Protein AF-A0A453K7N6-F1 (afdb_monomer)

Foldseek 3Di:
DVVVVVLVVLVVLLVVLVVVLVCVVCVVVVVVVVVVVVVVVCVVDDDDDPPDPAFLVVCLQVLLAQADPLLQLLLLLLLLQLLLVLLLVLLVCVVPVVLVPDDCSSVVSSLVSSLVSLLSSLQSSLLSCLQNPHDCLVSSLCCNLCVLVVLLVVLLVVLLVVCVVVVHPPRDDPVVVVVSVCSSVPGNSVSSVNSNVNNNVPSDYNPRPDHRDPDDDDQDDDDPCLDLVNLLQVLLPSLLVSCVVVLVVVCCCVAVVPPPSCSVSVVVNSVSSQVSLLSSLLVSLSSNRRSVDSNSLVSSLSSQLSNLVVSLVVLVVCCVPPDPDDDPSRVSVSSSVSVSVSSSRSSNSSSSSVVVVVVSVVPD

Mean predicted aligned error: 8.86 Å

Radius of gyration: 23.02 Å; Cα contacts (8 Å, |Δi|>4): 430; chains: 1; bounding box: 66×49×65 Å

Solvent-accessible surface area (backbone atoms only — not comparable to full-atom values): 19108 Å² total; per-residue (Å²): 116,70,64,63,54,50,51,51,51,48,54,52,51,46,56,50,51,53,49,50,51,50,48,50,52,50,52,51,50,50,52,51,52,56,50,51,54,50,58,57,64,54,66,78,61,76,84,86,71,91,72,71,76,68,29,43,74,66,33,59,33,49,51,76,54,65,57,85,64,46,51,58,53,21,16,43,34,7,42,8,50,22,49,49,52,35,52,52,49,51,39,51,44,46,64,72,61,61,43,83,77,46,94,63,43,58,60,55,50,49,55,54,43,48,35,66,36,24,25,50,16,16,21,49,14,29,20,53,29,40,37,55,70,53,81,64,57,66,62,30,49,52,46,41,61,39,52,64,59,50,55,48,47,54,54,49,50,55,52,32,53,54,21,54,76,69,71,40,89,81,32,72,54,69,67,58,56,52,51,54,48,49,47,40,64,69,43,19,39,52,31,17,50,51,17,24,57,52,16,46,70,69,48,56,74,66,83,65,95,54,74,63,60,89,72,79,77,84,68,74,92,70,62,79,75,71,34,59,67,48,40,11,54,60,33,9,51,59,44,35,61,72,42,46,74,56,47,54,55,49,53,44,25,75,73,66,72,47,76,75,85,48,46,69,58,53,48,52,54,51,53,48,48,53,53,44,27,42,54,39,26,50,53,49,32,48,58,33,25,50,64,46,39,49,76,37,65,62,33,17,20,38,12,21,18,31,20,22,54,54,52,51,55,49,48,55,54,43,47,74,76,71,45,88,79,68,59,71,68,52,52,49,52,53,53,48,53,49,47,51,50,28,54,53,48,16,35,35,38,18,27,46,41,57,60,46,59,56,54,56,66,75,76,111

Structure (mmCIF, N/CA/C/O backbone):
data_AF-A0A453K7N6-F1
#
_entry.id   AF-A0A453K7N6-F1
#
loop_
_atom_site.group_PDB
_atom_site.id
_atom_site.type_symbol
_atom_site.label_atom_id
_atom_site.label_alt_id
_atom_site.label_comp_id
_atom_site.label_asym_id
_atom_site.label_entity_id
_atom_site.label_seq_id
_atom_site.pdbx_PDB_ins_code
_atom_site.Cartn_x
_atom_site.Cartn_y
_atom_site.Cartn_z
_atom_site.occupancy
_atom_site.B_iso_or_equiv
_atom_site.auth_seq_id
_atom_site.auth_comp_id
_atom_site.auth_asym_id
_atom_site.auth_atom_id
_atom_site.pdbx_PDB_model_num
ATOM 1 N N . GLN A 1 1 ? -16.921 27.573 10.611 1.00 44.28 1 GLN A N 1
ATOM 2 C CA . GLN A 1 1 ? -15.982 28.443 9.863 1.00 44.28 1 GLN A CA 1
ATOM 3 C C . GLN A 1 1 ? -14.591 27.826 9.668 1.00 44.28 1 GLN A C 1
ATOM 5 O O . GLN A 1 1 ? -14.101 27.884 8.552 1.00 44.28 1 GLN A O 1
ATOM 10 N N . ILE A 1 2 ? -13.992 27.160 10.669 1.00 54.78 2 ILE A N 1
ATOM 11 C CA . ILE A 1 2 ? -12.648 26.529 10.573 1.00 54.78 2 ILE A CA 1
ATOM 12 C C . ILE A 1 2 ? -12.529 25.498 9.427 1.00 54.78 2 ILE A C 1
ATOM 14 O O . ILE A 1 2 ? -11.471 25.344 8.829 1.00 54.78 2 ILE A O 1
ATOM 18 N N . HIS A 1 3 ? -13.624 24.820 9.078 1.00 60.16 3 HIS A N 1
ATOM 19 C CA . HIS A 1 3 ? -13.614 23.747 8.084 1.00 60.16 3 HIS A CA 1
ATOM 20 C C . HIS A 1 3 ? -13.343 24.224 6.642 1.00 60.16 3 HIS A C 1
ATOM 22 O O . HIS A 1 3 ? -12.498 23.653 5.964 1.00 60.16 3 HIS A O 1
ATOM 28 N N . TRP A 1 4 ? -13.978 25.313 6.192 1.00 67.19 4 TRP A N 1
ATOM 29 C CA . TRP A 1 4 ? -13.707 25.900 4.869 1.00 67.19 4 TRP A CA 1
ATOM 30 C C . TRP A 1 4 ? -12.293 26.477 4.768 1.00 67.19 4 TRP A C 1
ATOM 32 O O . TRP A 1 4 ? -11.650 26.343 3.732 1.00 67.19 4 TRP A O 1
ATOM 42 N N . PHE A 1 5 ? -11.783 27.047 5.863 1.00 66.81 5 PHE A N 1
ATOM 43 C CA . PHE A 1 5 ? -10.394 27.494 5.946 1.00 66.81 5 PHE A CA 1
ATOM 44 C C . PHE A 1 5 ? -9.415 26.315 5.835 1.00 66.81 5 PHE A C 1
ATOM 46 O O . PHE A 1 5 ? -8.438 26.401 5.101 1.00 66.81 5 PHE A O 1
ATOM 53 N N . SER A 1 6 ? -9.709 25.181 6.483 1.00 64.81 6 SER A N 1
ATOM 54 C CA . SER A 1 6 ? -8.909 23.958 6.347 1.00 64.81 6 SER A CA 1
ATOM 55 C C . SER A 1 6 ? -8.960 23.372 4.935 1.00 64.81 6 SER A C 1
ATOM 57 O O . SER A 1 6 ? -7.930 22.922 4.443 1.00 64.81 6 SER A O 1
ATOM 59 N N . ILE A 1 7 ? -10.126 23.388 4.277 1.00 67.56 7 ILE A N 1
ATOM 60 C CA . ILE A 1 7 ? -10.267 22.947 2.879 1.00 67.56 7 ILE A CA 1
ATOM 61 C C . ILE A 1 7 ? -9.431 23.836 1.958 1.00 67.56 7 ILE A C 1
ATOM 63 O O . ILE A 1 7 ? -8.672 23.327 1.139 1.00 67.56 7 ILE A O 1
ATOM 67 N N . PHE A 1 8 ? -9.543 25.157 2.105 1.00 72.25 8 PHE A N 1
ATOM 68 C CA . PHE A 1 8 ? -8.784 26.103 1.295 1.00 72.25 8 PHE A CA 1
ATOM 69 C C . PHE A 1 8 ? -7.276 25.956 1.522 1.00 72.25 8 PHE A C 1
ATOM 71 O O . PHE A 1 8 ? -6.515 25.908 0.563 1.00 72.25 8 PHE A O 1
ATOM 78 N N . ASN A 1 9 ? -6.848 25.810 2.777 1.00 67.38 9 ASN A N 1
ATOM 79 C CA . ASN A 1 9 ? -5.442 25.623 3.123 1.00 67.38 9 ASN A CA 1
ATOM 80 C C . ASN A 1 9 ? -4.872 24.310 2.557 1.00 67.38 9 ASN A C 1
ATOM 82 O O . ASN A 1 9 ? -3.784 24.311 1.989 1.00 67.38 9 ASN A O 1
ATOM 86 N N . SER A 1 10 ? -5.635 23.215 2.644 1.00 65.62 10 SER A N 1
ATOM 87 C CA . SER A 1 10 ? -5.298 21.932 2.015 1.00 65.62 10 SER A CA 1
ATOM 88 C C . SER A 1 10 ? -5.159 22.081 0.498 1.00 65.62 10 SER A C 1
ATOM 90 O O . SER A 1 10 ? -4.127 21.751 -0.079 1.00 65.62 10 SER A O 1
ATOM 92 N N . PHE A 1 11 ? -6.145 22.696 -0.158 1.00 69.81 11 PHE A N 1
ATOM 93 C CA . PHE A 1 11 ? -6.127 22.914 -1.603 1.00 69.81 11 PHE A CA 1
ATOM 94 C C . PHE A 1 11 ? -4.955 23.802 -2.066 1.00 69.81 11 PHE A C 1
ATOM 96 O O . PHE A 1 11 ? -4.300 23.495 -3.064 1.00 69.81 11 PHE A O 1
ATOM 103 N N . MET A 1 12 ? -4.630 24.866 -1.325 1.00 72.12 12 MET A N 1
ATOM 104 C CA . MET A 1 12 ? -3.457 25.709 -1.597 1.00 72.12 12 MET A CA 1
ATOM 105 C C . MET A 1 12 ? -2.145 24.934 -1.433 1.00 72.12 12 MET A C 1
ATOM 107 O O . MET A 1 12 ? -1.254 25.052 -2.278 1.00 72.12 12 MET A O 1
ATOM 111 N N . MET A 1 13 ? -2.034 24.099 -0.395 1.00 70.31 13 MET A N 1
ATOM 112 C CA . MET A 1 13 ? -0.866 23.244 -0.176 1.00 70.31 13 MET A CA 1
ATOM 113 C C . MET A 1 13 ? -0.652 22.269 -1.337 1.00 70.31 13 MET A C 1
ATOM 115 O O . MET A 1 13 ? 0.485 22.033 -1.732 1.00 70.31 13 MET A O 1
ATOM 119 N N . VAL A 1 14 ? -1.729 21.757 -1.933 1.00 66.25 14 VAL A N 1
ATOM 120 C CA . VAL A 1 14 ? -1.681 20.844 -3.085 1.00 66.25 14 VAL A CA 1
ATOM 121 C C . VAL A 1 14 ? -1.164 21.531 -4.329 1.00 66.25 14 VAL A C 1
ATOM 123 O O . VAL A 1 14 ? -0.284 20.986 -4.994 1.00 66.25 14 VAL A O 1
ATOM 126 N N . ILE A 1 15 ? -1.691 22.713 -4.652 1.00 72.06 15 ILE A N 1
ATOM 127 C CA . ILE A 1 15 ? -1.216 23.497 -5.797 1.00 72.06 15 ILE A CA 1
ATOM 128 C C . ILE A 1 15 ? 0.264 23.818 -5.607 1.00 72.06 15 ILE A C 1
ATOM 130 O O . ILE A 1 15 ? 1.055 23.637 -6.532 1.00 72.06 15 ILE A O 1
ATOM 134 N N . PHE A 1 16 ? 0.652 24.218 -4.396 1.00 73.50 16 PHE A N 1
ATOM 135 C CA . PHE A 1 16 ? 2.040 24.507 -4.071 1.00 73.50 16 PHE A CA 1
ATOM 136 C C . PHE A 1 16 ? 2.942 23.272 -4.214 1.00 73.50 16 PHE A C 1
ATOM 138 O O . PHE A 1 16 ? 3.961 23.349 -4.896 1.00 73.50 16 PHE A O 1
ATOM 145 N N . LEU A 1 17 ? 2.567 22.121 -3.641 1.00 67.19 17 LEU A N 1
ATOM 146 C CA . LEU A 1 17 ? 3.367 20.895 -3.730 1.00 67.19 17 LEU A CA 1
ATOM 147 C C . LEU A 1 17 ? 3.450 20.372 -5.166 1.00 67.19 17 LEU A C 1
ATOM 149 O O . LEU A 1 17 ? 4.523 19.983 -5.618 1.00 67.19 17 LEU A O 1
ATOM 153 N N . THR A 1 18 ? 2.331 20.382 -5.891 1.00 66.31 18 THR A N 1
ATOM 154 C CA . THR A 1 18 ? 2.278 19.943 -7.291 1.00 66.31 18 THR A CA 1
ATOM 155 C C . THR A 1 18 ? 3.120 20.869 -8.168 1.00 66.31 18 THR A C 1
ATOM 157 O O . THR A 1 18 ? 3.877 20.392 -9.011 1.00 66.31 18 THR A O 1
ATOM 160 N N . GLY A 1 19 ? 3.061 22.183 -7.926 1.00 72.69 19 GLY A N 1
ATOM 161 C CA . GLY A 1 19 ? 3.897 23.180 -8.593 1.00 72.69 19 GLY A CA 1
ATOM 162 C C . GLY A 1 19 ? 5.383 23.000 -8.287 1.00 72.69 19 GLY A C 1
ATOM 163 O O . GLY A 1 19 ? 6.197 22.996 -9.206 1.00 72.69 19 GLY A O 1
ATOM 164 N N . LEU A 1 20 ? 5.741 22.769 -7.022 1.00 72.44 20 LEU A N 1
ATOM 165 C CA . LEU A 1 20 ? 7.115 22.509 -6.595 1.00 72.44 20 LEU A CA 1
ATOM 166 C C . LEU A 1 20 ? 7.657 21.233 -7.247 1.00 72.44 20 LEU A C 1
ATOM 168 O O . LEU A 1 20 ? 8.749 21.255 -7.811 1.00 72.44 20 LEU A O 1
ATOM 172 N N . VAL A 1 21 ? 6.898 20.135 -7.226 1.00 65.62 21 VAL A N 1
ATOM 173 C CA . VAL A 1 21 ? 7.330 18.874 -7.845 1.00 65.62 21 VAL A CA 1
ATOM 174 C C . VAL A 1 21 ? 7.432 19.006 -9.364 1.00 65.62 21 VAL A C 1
ATOM 176 O O . VAL A 1 21 ? 8.422 18.558 -9.937 1.00 65.62 21 VAL A O 1
ATOM 179 N N . SER A 1 22 ? 6.472 19.669 -10.015 1.00 67.50 22 SER A N 1
ATOM 180 C CA . SER A 1 22 ? 6.537 19.964 -11.451 1.00 67.50 22 SER A CA 1
ATOM 181 C C . SER A 1 22 ? 7.759 20.820 -11.793 1.00 67.50 22 SER A C 1
ATOM 183 O O . SER A 1 22 ? 8.478 20.519 -12.740 1.00 67.50 22 SER A O 1
ATOM 185 N N . MET A 1 23 ? 8.078 21.827 -10.973 1.00 71.56 23 MET A N 1
ATOM 186 C CA . MET A 1 23 ? 9.274 22.654 -11.139 1.00 71.56 23 MET A CA 1
ATOM 187 C C . MET A 1 23 ? 10.562 21.845 -10.960 1.00 71.56 23 MET A C 1
ATOM 189 O O . MET A 1 23 ? 11.487 22.023 -11.749 1.00 71.56 23 MET A O 1
ATOM 193 N N . ILE A 1 24 ? 10.638 20.955 -9.962 1.00 71.56 24 ILE A N 1
ATOM 194 C CA . ILE A 1 24 ? 11.787 20.056 -9.777 1.00 71.56 24 ILE A CA 1
ATOM 195 C C . ILE A 1 24 ? 11.934 19.153 -10.999 1.00 71.56 24 ILE A C 1
ATOM 197 O O . ILE A 1 24 ? 13.017 19.101 -11.571 1.00 71.56 24 ILE A O 1
ATOM 201 N N . LEU A 1 25 ? 10.856 18.500 -11.437 1.00 66.06 25 LEU A N 1
ATOM 202 C CA . LEU A 1 25 ? 10.882 17.618 -12.599 1.00 66.06 25 LEU A CA 1
ATOM 203 C C . LEU A 1 25 ? 11.311 18.381 -13.859 1.00 66.06 25 LEU A C 1
ATOM 205 O O . LEU A 1 25 ? 12.229 17.945 -14.541 1.00 66.06 25 LEU A O 1
ATOM 209 N N . MET A 1 26 ? 10.721 19.548 -14.130 1.00 67.31 26 MET A N 1
ATOM 210 C CA . MET A 1 26 ? 11.061 20.383 -15.286 1.00 67.31 26 MET A CA 1
ATOM 211 C C . MET A 1 26 ? 12.490 20.919 -15.219 1.00 67.31 26 MET A C 1
ATOM 213 O O . MET A 1 26 ? 13.174 20.952 -16.237 1.00 67.31 26 MET A O 1
ATOM 217 N N . ARG A 1 27 ? 12.974 21.324 -14.040 1.00 73.75 27 ARG A N 1
ATOM 218 C CA . ARG A 1 27 ? 14.354 21.796 -13.863 1.00 73.75 27 ARG A CA 1
ATOM 219 C C . ARG A 1 27 ? 15.350 20.660 -14.059 1.00 73.75 27 ARG A C 1
ATOM 221 O O . ARG A 1 27 ? 16.360 20.867 -14.721 1.00 73.75 27 ARG A O 1
ATOM 228 N N . THR A 1 28 ? 15.069 19.479 -13.518 1.00 64.31 28 THR A N 1
ATOM 229 C CA . THR A 1 28 ? 15.927 18.305 -13.680 1.00 64.31 28 THR A CA 1
ATOM 230 C C . THR A 1 28 ? 15.916 17.808 -15.123 1.00 64.31 28 THR A C 1
ATOM 232 O O . THR A 1 28 ? 16.987 17.610 -15.680 1.00 64.31 28 THR A O 1
ATOM 235 N N . LEU A 1 29 ? 14.745 17.709 -15.761 1.00 66.12 29 LEU A N 1
ATOM 236 C CA . LEU A 1 29 ? 14.631 17.342 -17.174 1.00 66.12 29 LEU A CA 1
ATOM 237 C C . LEU A 1 29 ? 15.315 18.364 -18.081 1.00 66.12 29 LEU A C 1
ATOM 239 O O . LEU A 1 29 ? 16.046 17.967 -18.976 1.00 66.12 29 LEU A O 1
ATOM 243 N N . ARG A 1 30 ? 15.134 19.672 -17.847 1.00 70.56 30 ARG A N 1
ATOM 244 C CA . ARG A 1 30 ? 15.793 20.722 -18.642 1.00 70.56 30 ARG A CA 1
ATOM 245 C C . ARG A 1 30 ? 17.308 20.698 -18.465 1.00 70.56 30 ARG A C 1
ATOM 247 O O . ARG A 1 30 ? 18.017 20.874 -19.447 1.00 70.56 30 ARG A O 1
ATOM 254 N N . ASN A 1 31 ? 17.796 20.497 -17.242 1.00 68.06 31 ASN A N 1
ATOM 255 C CA . ASN A 1 31 ? 19.229 20.389 -16.975 1.00 68.06 31 ASN A CA 1
ATOM 256 C C . ASN A 1 31 ? 19.831 19.136 -17.621 1.00 68.06 31 ASN A C 1
ATOM 258 O O . ASN A 1 31 ? 20.906 19.232 -18.202 1.00 68.06 31 ASN A O 1
ATOM 262 N N . ASP A 1 32 ? 19.135 17.999 -17.564 1.00 66.69 32 ASP A N 1
ATOM 263 C CA . ASP A 1 32 ? 19.576 16.773 -18.230 1.00 66.69 32 ASP A CA 1
ATOM 264 C C . ASP A 1 32 ? 19.532 16.943 -19.755 1.00 66.69 32 ASP A C 1
ATOM 266 O O . ASP A 1 32 ? 20.526 16.676 -20.416 1.00 66.69 32 ASP A O 1
ATOM 270 N N . TYR A 1 33 ? 18.450 17.485 -20.325 1.00 65.88 33 TYR A N 1
ATOM 271 C CA . TYR A 1 33 ? 18.343 17.738 -21.769 1.00 65.88 33 TYR A CA 1
ATOM 272 C C . TYR A 1 33 ? 19.413 18.719 -22.265 1.00 65.88 33 TYR A C 1
ATOM 274 O O . TYR A 1 33 ? 19.999 18.502 -23.317 1.00 65.88 33 TYR A O 1
ATOM 282 N N . ALA A 1 34 ? 19.710 19.776 -21.500 1.00 69.00 34 ALA A N 1
ATOM 283 C CA . ALA A 1 34 ? 20.761 20.737 -21.836 1.00 69.00 34 ALA A CA 1
ATOM 284 C C . ALA A 1 34 ? 22.173 20.148 -21.709 1.00 69.00 34 ALA A C 1
ATOM 286 O O . ALA A 1 34 ? 23.061 20.559 -22.449 1.00 69.00 34 ALA A O 1
ATOM 287 N N . LYS A 1 35 ? 22.388 19.202 -20.785 1.00 68.94 35 LYS A N 1
ATOM 288 C CA . LYS A 1 35 ? 23.637 18.440 -20.706 1.00 68.94 35 LYS A CA 1
ATOM 289 C C . LYS A 1 35 ? 23.793 17.550 -21.945 1.00 68.94 35 LYS A C 1
ATOM 291 O O . LYS A 1 35 ? 24.811 17.636 -22.610 1.00 68.94 35 LYS A O 1
ATOM 296 N N . TYR A 1 36 ? 22.752 16.798 -22.306 1.00 62.06 36 TYR A N 1
ATOM 297 C CA . TYR A 1 36 ? 22.791 15.911 -23.473 1.00 62.06 36 TYR A CA 1
ATOM 298 C C . TYR A 1 36 ? 22.876 16.653 -24.812 1.00 62.06 36 TYR A C 1
ATOM 300 O O . TYR A 1 36 ? 23.545 16.168 -25.709 1.00 62.06 36 TYR A O 1
ATOM 308 N N . ALA A 1 37 ? 22.231 17.815 -24.957 1.00 65.38 37 ALA A N 1
ATOM 309 C CA . ALA A 1 37 ? 22.335 18.617 -26.178 1.00 65.38 37 ALA A CA 1
ATOM 310 C C . ALA A 1 37 ? 23.762 19.144 -26.404 1.00 65.38 37 ALA A C 1
ATOM 312 O O . ALA A 1 37 ? 24.205 19.227 -27.539 1.00 65.38 37 ALA A O 1
ATOM 313 N N . ARG A 1 38 ? 24.491 19.460 -25.324 1.00 62.19 38 ARG A N 1
ATOM 314 C CA . ARG A 1 38 ? 25.911 19.831 -25.410 1.00 62.19 38 ARG A CA 1
ATOM 315 C C . ARG A 1 38 ? 26.791 18.638 -25.773 1.00 62.19 38 ARG A C 1
ATOM 317 O O . ARG A 1 38 ? 27.663 18.784 -26.614 1.00 62.19 38 ARG A O 1
ATOM 324 N N . ASP A 1 39 ? 26.510 17.471 -25.192 1.00 58.91 39 ASP A N 1
ATOM 325 C CA . ASP A 1 39 ? 27.243 16.239 -25.505 1.00 58.91 39 ASP A CA 1
ATOM 326 C C . ASP A 1 39 ? 27.035 15.782 -26.974 1.00 58.91 39 ASP A C 1
ATOM 328 O O . ASP A 1 39 ? 27.941 15.178 -27.542 1.00 58.91 39 ASP A O 1
ATOM 332 N N . ASP A 1 40 ? 25.878 16.071 -27.599 1.00 57.00 40 ASP A N 1
ATOM 333 C CA . ASP A 1 40 ? 25.611 15.809 -29.032 1.00 57.00 40 ASP A CA 1
ATOM 334 C C . ASP A 1 40 ? 26.326 16.817 -29.959 1.00 57.00 40 ASP A C 1
ATOM 336 O O . ASP A 1 40 ? 26.883 16.410 -30.977 1.00 57.00 40 ASP A O 1
ATOM 340 N N . ASP A 1 41 ? 26.354 18.112 -29.609 1.00 57.50 41 ASP A N 1
ATOM 341 C CA . ASP A 1 41 ? 27.057 19.149 -30.391 1.00 57.50 41 ASP A CA 1
ATOM 342 C C . ASP A 1 41 ? 28.594 18.963 -30.346 1.00 57.50 41 ASP A C 1
ATOM 344 O O . ASP A 1 41 ? 29.283 19.187 -31.342 1.00 57.50 41 ASP A O 1
ATOM 348 N N . ASP A 1 42 ? 29.147 18.498 -29.217 1.00 53.88 42 ASP A N 1
ATOM 349 C CA . ASP A 1 42 ? 30.584 18.215 -29.065 1.00 53.88 42 ASP A CA 1
ATOM 350 C C . ASP A 1 42 ? 31.021 16.936 -29.827 1.00 53.88 42 ASP A C 1
ATOM 352 O O . ASP A 1 42 ? 32.198 16.784 -30.175 1.00 53.88 42 ASP A O 1
ATOM 356 N N . LEU A 1 43 ? 30.078 16.040 -30.163 1.00 50.16 43 LEU A N 1
ATOM 357 C CA . LEU A 1 43 ? 30.309 14.792 -30.908 1.00 50.16 43 LEU A CA 1
ATOM 358 C C . LEU A 1 43 ? 30.668 15.026 -32.391 1.00 50.16 43 LEU A C 1
ATOM 360 O O . LEU A 1 43 ? 31.296 14.165 -33.012 1.00 50.16 43 LEU A O 1
ATOM 364 N N . GLU A 1 44 ? 30.330 16.190 -32.959 1.00 54.69 44 GLU A N 1
ATOM 365 C CA . GLU A 1 44 ? 30.766 16.591 -34.308 1.00 54.69 44 GLU A CA 1
ATOM 366 C C . GLU A 1 44 ? 32.251 17.014 -34.361 1.00 54.69 44 GLU A C 1
ATOM 368 O O . GLU A 1 44 ? 32.822 17.134 -35.449 1.00 54.69 44 GLU A O 1
ATOM 373 N N . SER A 1 45 ? 32.925 17.165 -33.212 1.00 49.62 45 SER A N 1
ATOM 374 C CA . SER A 1 45 ? 34.337 17.557 -33.129 1.00 49.62 45 SER A CA 1
ATOM 375 C C . SER A 1 45 ? 35.268 16.408 -32.693 1.00 49.62 45 SER A C 1
ATOM 377 O O . SER A 1 45 ? 35.597 16.252 -31.529 1.00 49.62 45 SER A O 1
ATOM 379 N N . LEU A 1 46 ? 35.737 15.631 -33.680 1.00 45.34 46 LEU A N 1
ATOM 380 C CA . LEU A 1 46 ? 36.953 14.788 -33.674 1.00 45.34 46 LEU A CA 1
ATOM 381 C C . LEU A 1 46 ? 37.165 13.759 -32.529 1.00 45.34 46 LEU A C 1
ATOM 383 O O . LEU A 1 46 ? 37.654 14.064 -31.453 1.00 45.34 46 LEU A O 1
ATOM 387 N N . GLU A 1 47 ? 36.956 12.49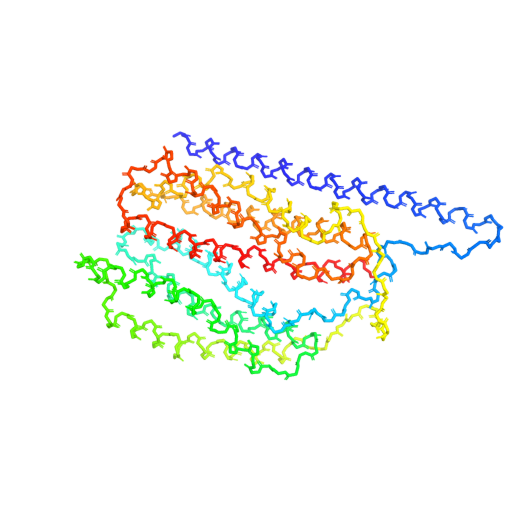1 -32.904 1.00 50.28 47 GLU A N 1
ATOM 388 C CA . GLU A 1 47 ? 37.651 11.256 -32.486 1.00 50.28 47 GLU A CA 1
ATOM 389 C C . GLU A 1 47 ? 37.943 10.955 -30.996 1.00 50.28 47 GLU A C 1
ATOM 391 O O . GLU A 1 47 ? 38.858 11.485 -30.378 1.00 50.28 47 GLU A O 1
ATOM 396 N N . ARG A 1 48 ? 37.319 9.847 -30.559 1.00 46.19 48 ARG A N 1
ATOM 397 C CA . ARG A 1 48 ? 37.794 8.863 -29.567 1.00 46.19 48 ARG A CA 1
ATOM 398 C C . ARG A 1 48 ? 38.035 9.380 -28.146 1.00 46.19 48 ARG A C 1
ATOM 400 O O . ARG A 1 48 ? 39.164 9.534 -27.704 1.00 46.19 48 ARG A O 1
ATOM 407 N N . ASP A 1 49 ? 36.965 9.287 -27.368 1.00 38.75 49 ASP A N 1
ATOM 408 C CA . ASP A 1 49 ? 36.966 8.297 -26.297 1.00 38.75 49 ASP A CA 1
ATOM 409 C C . ASP A 1 49 ? 35.633 7.553 -26.285 1.00 38.75 49 ASP A C 1
ATOM 411 O O . ASP A 1 49 ? 34.635 8.008 -26.845 1.00 38.75 49 ASP A O 1
ATOM 415 N N . VAL A 1 50 ? 35.637 6.360 -25.697 1.00 46.44 50 VAL A N 1
ATOM 416 C CA . VAL A 1 50 ? 34.449 5.591 -25.313 1.00 46.44 50 VAL A CA 1
ATOM 417 C C . VAL A 1 50 ? 33.697 6.432 -24.279 1.00 46.44 50 VAL A C 1
ATOM 419 O O . VAL A 1 50 ? 33.786 6.168 -23.086 1.00 46.44 50 VAL A O 1
ATOM 422 N N . ASN A 1 51 ? 33.058 7.519 -24.716 1.00 43.31 51 ASN A N 1
ATOM 423 C CA . ASN A 1 5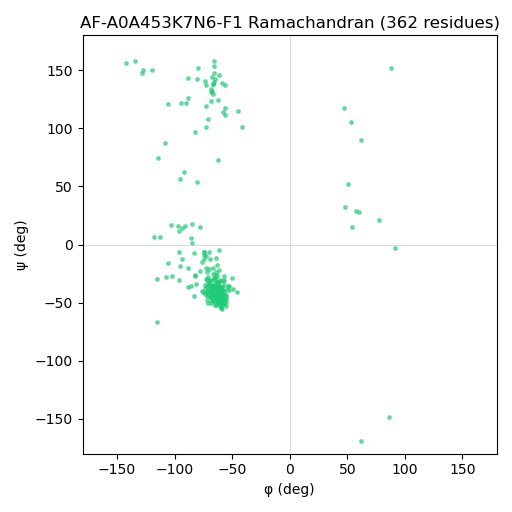1 ? 32.419 8.444 -23.804 1.00 43.31 51 ASN A CA 1
ATOM 424 C C . ASN A 1 51 ? 31.191 7.725 -23.264 1.00 43.31 51 ASN A C 1
ATOM 426 O O . ASN A 1 51 ? 30.252 7.397 -23.993 1.00 43.31 51 ASN A O 1
ATOM 430 N N . GLU A 1 52 ? 31.321 7.360 -22.000 1.00 49.84 52 GLU A N 1
ATOM 431 C CA . GLU A 1 52 ? 30.378 6.652 -21.166 1.00 49.84 52 GLU A CA 1
ATOM 432 C C . GLU A 1 52 ? 28.968 7.193 -21.427 1.00 49.84 52 GLU A C 1
ATOM 434 O O . GLU A 1 52 ? 28.586 8.237 -20.898 1.00 49.84 52 GLU A O 1
ATOM 439 N N . GLU A 1 53 ? 28.151 6.478 -22.220 1.00 53.53 53 GLU A N 1
ATOM 440 C CA . GLU A 1 53 ? 26.702 6.556 -22.034 1.00 53.53 53 GLU A CA 1
ATOM 441 C C . GLU A 1 53 ? 26.521 6.451 -20.512 1.00 53.53 53 GLU A C 1
ATOM 443 O O . GLU A 1 53 ? 26.944 5.458 -19.943 1.00 53.53 53 GLU A O 1
ATOM 448 N N . SER A 1 54 ? 26.033 7.479 -19.823 1.00 60.66 54 SER A N 1
ATOM 449 C CA . SER A 1 54 ? 25.891 7.475 -18.361 1.00 60.66 54 SER A CA 1
ATOM 450 C C . SER A 1 54 ? 24.461 7.849 -17.997 1.00 60.66 54 SER A C 1
ATOM 452 O O . SER A 1 54 ? 23.767 8.555 -18.734 1.00 60.66 54 SER A O 1
ATOM 454 N N . GLY A 1 55 ? 23.982 7.329 -16.870 1.00 70.94 55 GLY A N 1
ATOM 455 C CA . GLY A 1 55 ? 22.639 7.591 -16.365 1.00 70.94 55 GLY A CA 1
ATOM 456 C C . GLY A 1 55 ? 21.567 6.657 -16.932 1.00 70.94 55 GLY A C 1
ATOM 457 O O . GLY A 1 55 ? 21.798 5.476 -17.197 1.00 70.94 55 GLY A O 1
ATOM 458 N N . TRP A 1 56 ? 20.339 7.166 -17.079 1.00 69.12 56 TRP A N 1
ATOM 459 C CA . TRP A 1 56 ? 19.163 6.322 -17.326 1.00 69.12 56 TRP A CA 1
ATOM 460 C C . TRP A 1 56 ? 19.192 5.595 -18.683 1.00 69.12 56 TRP A C 1
ATOM 462 O O . TRP A 1 56 ? 18.659 4.484 -18.790 1.00 69.12 56 TRP A O 1
ATOM 472 N N . LYS A 1 57 ? 19.860 6.167 -19.699 1.00 69.25 57 LYS A N 1
ATOM 473 C CA . LYS A 1 57 ? 19.992 5.567 -21.039 1.00 69.25 57 LYS A CA 1
ATOM 474 C C . LYS A 1 57 ? 20.763 4.248 -21.012 1.00 69.25 57 LYS A C 1
ATOM 476 O O . LYS A 1 57 ? 20.374 3.318 -21.710 1.00 69.25 57 LYS A O 1
ATOM 481 N N . LEU A 1 58 ? 21.773 4.082 -20.155 1.00 73.25 58 LEU A N 1
ATOM 482 C CA . LEU A 1 58 ? 22.481 2.799 -20.025 1.00 73.25 58 LEU A CA 1
ATOM 483 C C . LEU A 1 58 ? 21.577 1.655 -19.578 1.00 73.25 58 LEU A C 1
ATOM 485 O O . LEU A 1 58 ? 21.798 0.488 -19.934 1.00 73.25 58 LEU A O 1
ATOM 489 N N . VAL A 1 59 ? 20.592 2.006 -18.759 1.00 76.00 59 VAL A N 1
ATOM 490 C CA . VAL A 1 59 ? 19.781 1.074 -17.987 1.00 76.00 59 VAL A CA 1
ATOM 491 C C . VAL A 1 59 ? 18.465 0.756 -18.697 1.00 76.00 59 VAL A C 1
ATOM 493 O O . VAL A 1 59 ? 17.784 -0.177 -18.286 1.00 76.00 59 VAL A O 1
ATOM 496 N N . HIS A 1 60 ? 18.136 1.424 -19.811 1.00 74.81 60 HIS A N 1
ATOM 497 C CA . HIS A 1 60 ? 16.876 1.239 -20.548 1.00 74.81 60 HIS A CA 1
ATOM 498 C C . HIS A 1 60 ? 16.538 -0.242 -20.830 1.00 74.81 60 HIS A C 1
ATOM 500 O O . HIS A 1 60 ? 15.390 -0.655 -20.691 1.00 74.81 60 HIS A O 1
ATOM 506 N N . GLY A 1 61 ? 17.542 -1.069 -21.152 1.00 71.75 61 GLY A N 1
ATOM 507 C CA . GLY A 1 61 ? 17.369 -2.508 -21.387 1.00 71.75 61 GLY A CA 1
ATOM 508 C C . GLY A 1 61 ? 17.234 -3.356 -20.113 1.00 71.75 61 GLY A C 1
ATOM 509 O O . GLY A 1 61 ? 16.670 -4.446 -20.160 1.00 71.75 61 GLY A O 1
ATOM 510 N N . ASP A 1 62 ? 17.718 -2.877 -18.968 1.00 79.94 62 ASP A N 1
ATOM 511 C CA . ASP A 1 62 ? 17.664 -3.583 -17.679 1.00 79.94 62 ASP A CA 1
ATOM 512 C C . ASP A 1 62 ? 16.451 -3.171 -16.820 1.00 79.94 62 ASP A C 1
ATOM 514 O O . ASP A 1 62 ? 16.032 -3.932 -15.945 1.00 79.94 62 ASP A O 1
ATOM 518 N N . VAL A 1 63 ? 15.824 -2.020 -17.104 1.00 80.12 63 VAL A N 1
ATOM 519 C CA . VAL A 1 63 ? 14.617 -1.502 -16.418 1.00 80.12 63 VAL A CA 1
ATOM 520 C C . VAL A 1 63 ? 13.436 -2.475 -16.476 1.00 80.12 63 VAL A C 1
ATOM 522 O O . VAL A 1 63 ? 12.670 -2.565 -15.514 1.00 80.12 63 VAL A O 1
ATOM 525 N N . PHE A 1 64 ? 13.294 -3.221 -17.574 1.00 81.69 64 PHE A N 1
ATOM 526 C CA . PHE A 1 64 ? 12.183 -4.159 -17.787 1.00 81.69 64 PHE A CA 1
ATOM 527 C C . PHE A 1 64 ? 12.426 -5.553 -17.190 1.00 81.69 64 PHE A C 1
ATOM 529 O O . PHE A 1 64 ? 11.626 -6.471 -17.391 1.00 81.69 64 PHE A O 1
ATOM 536 N N . ARG A 1 65 ? 13.529 -5.747 -16.456 1.00 83.88 65 ARG A N 1
ATOM 537 C CA . ARG A 1 65 ? 13.806 -7.009 -15.766 1.00 83.88 65 ARG A CA 1
ATOM 538 C C . ARG A 1 65 ? 12.762 -7.239 -14.661 1.00 83.88 65 ARG A C 1
ATOM 540 O O . ARG A 1 65 ? 12.421 -6.298 -13.941 1.00 83.88 65 ARG A O 1
ATOM 547 N N . PRO A 1 66 ? 12.271 -8.481 -14.475 1.00 83.12 66 PRO A N 1
ATOM 548 C CA . PRO A 1 66 ? 11.326 -8.772 -13.410 1.00 83.12 66 PRO A CA 1
ATOM 549 C C . PRO A 1 66 ? 11.923 -8.436 -12.031 1.00 83.12 66 PRO A C 1
ATOM 551 O O . PRO A 1 66 ? 13.094 -8.735 -11.771 1.00 83.12 66 PRO A O 1
ATOM 554 N N . PRO A 1 67 ? 11.127 -7.846 -11.126 1.00 85.94 67 PRO A N 1
ATOM 555 C CA . PRO A 1 67 ? 11.576 -7.491 -9.790 1.00 85.94 67 PRO A CA 1
ATOM 556 C C . PRO A 1 67 ? 11.919 -8.728 -8.957 1.00 85.94 67 PRO A C 1
ATOM 558 O O . PRO A 1 67 ? 11.339 -9.809 -9.113 1.00 85.94 67 PRO A O 1
ATOM 561 N N . ARG A 1 68 ? 12.819 -8.541 -7.983 1.00 84.12 68 ARG A N 1
ATOM 562 C CA . ARG A 1 68 ? 13.068 -9.540 -6.932 1.00 84.12 68 ARG A CA 1
ATOM 563 C C . ARG A 1 68 ? 11.749 -9.843 -6.219 1.00 84.12 68 ARG A C 1
ATOM 565 O O . ARG A 1 68 ? 10.978 -8.927 -5.951 1.00 84.12 68 ARG A O 1
ATOM 572 N N . SER A 1 69 ? 11.460 -11.110 -5.923 1.00 89.38 69 SER A N 1
ATOM 573 C CA . SER A 1 69 ? 10.182 -11.524 -5.310 1.00 89.38 69 SER A CA 1
ATOM 574 C C . SER A 1 69 ? 8.929 -10.978 -6.026 1.00 89.38 69 SER A C 1
ATOM 576 O O . SER A 1 69 ? 8.038 -10.411 -5.394 1.00 89.38 69 SER A O 1
ATOM 578 N N . LEU A 1 70 ? 8.843 -11.180 -7.348 1.00 89.69 70 LEU A N 1
ATOM 579 C CA . LEU A 1 70 ? 7.705 -10.778 -8.191 1.00 89.69 70 LEU A CA 1
ATOM 580 C C . LEU A 1 70 ? 6.335 -11.129 -7.583 1.00 89.69 70 LEU A C 1
ATOM 582 O O . LEU A 1 70 ? 5.418 -10.314 -7.633 1.00 89.69 70 LEU A O 1
ATOM 586 N N . THR A 1 71 ? 6.207 -12.310 -6.970 1.00 93.25 71 THR A N 1
ATOM 587 C CA . THR A 1 71 ? 4.975 -12.767 -6.309 1.00 93.25 71 THR A CA 1
ATOM 588 C C . THR A 1 71 ? 4.493 -11.769 -5.252 1.00 93.25 71 THR A C 1
ATOM 590 O O . THR A 1 71 ? 3.337 -11.357 -5.287 1.00 93.25 71 THR A O 1
ATOM 593 N N . LEU A 1 72 ? 5.380 -11.324 -4.357 1.00 94.12 72 LEU A N 1
ATOM 594 C CA . LEU A 1 72 ? 5.028 -10.413 -3.266 1.00 94.12 72 LEU A CA 1
ATOM 5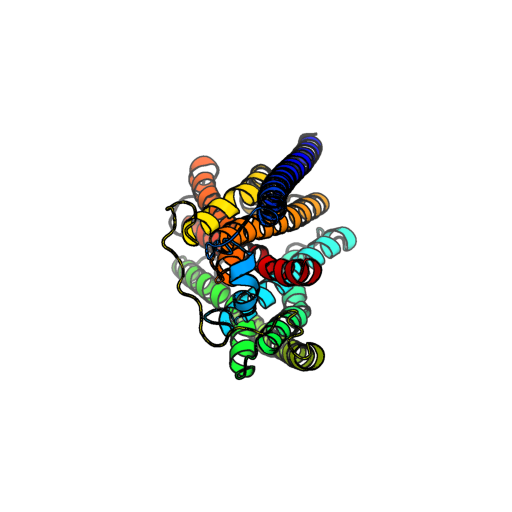95 C C . LEU A 1 72 ? 4.674 -9.023 -3.787 1.00 94.12 72 LEU A C 1
ATOM 597 O O . LEU A 1 72 ? 3.651 -8.473 -3.393 1.00 94.12 72 LEU A O 1
ATOM 601 N N . LEU A 1 73 ? 5.476 -8.480 -4.706 1.00 91.94 73 LEU A N 1
ATOM 602 C CA . LEU A 1 73 ? 5.192 -7.167 -5.282 1.00 91.94 73 LEU A CA 1
ATOM 603 C C . LEU A 1 73 ? 3.849 -7.171 -6.026 1.00 91.94 73 LEU A C 1
ATOM 605 O O . LEU A 1 73 ? 3.039 -6.270 -5.837 1.00 91.94 73 LEU A O 1
ATOM 609 N N . SER A 1 74 ? 3.582 -8.208 -6.827 1.00 92.19 74 SER A N 1
ATOM 610 C CA . SER A 1 74 ? 2.310 -8.336 -7.544 1.00 92.19 74 SER A CA 1
ATOM 611 C C . SER A 1 74 ? 1.112 -8.440 -6.601 1.00 92.19 74 SER A C 1
ATOM 613 O O . SER A 1 74 ? 0.065 -7.858 -6.881 1.00 92.19 74 SER A O 1
ATOM 615 N N . ALA A 1 75 ? 1.261 -9.134 -5.469 1.00 95.00 75 ALA A N 1
ATOM 616 C CA . ALA A 1 75 ? 0.228 -9.214 -4.445 1.00 95.00 75 ALA A CA 1
ATOM 617 C C . ALA A 1 75 ? -0.007 -7.855 -3.777 1.00 95.00 75 ALA A C 1
ATOM 619 O O . ALA A 1 75 ? -1.144 -7.396 -3.718 1.00 95.00 75 ALA A O 1
ATOM 620 N N . LEU A 1 76 ? 1.058 -7.170 -3.350 1.00 95.06 76 LEU A N 1
ATOM 621 C CA . LEU A 1 76 ? 0.972 -5.854 -2.711 1.00 95.06 76 LEU A CA 1
ATOM 622 C C . LEU A 1 76 ? 0.352 -4.796 -3.629 1.00 95.06 76 LEU A C 1
ATOM 624 O O . LEU A 1 76 ? -0.507 -4.038 -3.187 1.00 95.06 76 LEU A O 1
ATOM 628 N N . VAL A 1 77 ? 0.732 -4.764 -4.910 1.00 93.25 77 VAL A N 1
ATOM 629 C CA . VAL A 1 77 ? 0.145 -3.833 -5.886 1.00 93.25 77 VAL A CA 1
ATOM 630 C C . VAL A 1 77 ? -1.337 -4.144 -6.110 1.00 93.25 77 VAL A C 1
ATOM 632 O O . VAL A 1 77 ? -2.155 -3.226 -6.070 1.00 93.25 77 VAL A O 1
ATOM 635 N N . GLY A 1 78 ? -1.704 -5.422 -6.268 1.00 94.06 78 GLY A N 1
ATOM 636 C CA . GLY A 1 78 ? -3.105 -5.839 -6.390 1.00 94.06 78 GLY A CA 1
ATOM 637 C C . GLY A 1 78 ? -3.941 -5.433 -5.174 1.00 94.06 78 GLY A C 1
ATOM 638 O O . GLY A 1 78 ? -4.970 -4.770 -5.321 1.00 94.06 78 GLY A O 1
ATOM 639 N N . ILE A 1 79 ? -3.465 -5.742 -3.966 1.00 96.12 79 ILE A N 1
ATOM 640 C CA . ILE A 1 79 ? -4.112 -5.350 -2.705 1.00 96.12 79 ILE A CA 1
ATOM 641 C C . ILE A 1 79 ? -4.241 -3.826 -2.625 1.00 96.12 79 ILE A C 1
ATOM 643 O O . ILE A 1 79 ? -5.320 -3.321 -2.336 1.00 96.12 79 ILE A O 1
ATOM 647 N N . GLY A 1 80 ? -3.185 -3.075 -2.940 1.00 94.62 80 GLY A N 1
ATOM 648 C CA . GLY A 1 80 ? -3.224 -1.614 -2.925 1.00 94.62 80 GLY A CA 1
ATOM 649 C C . GLY A 1 80 ? -4.252 -1.040 -3.902 1.00 94.62 80 GLY A C 1
ATOM 650 O O . GLY A 1 80 ? -4.979 -0.109 -3.554 1.00 94.62 80 GLY A O 1
ATOM 651 N N . THR A 1 81 ? -4.382 -1.616 -5.105 1.00 93.94 81 THR A N 1
ATOM 652 C CA . THR A 1 81 ? -5.432 -1.214 -6.061 1.00 93.94 81 THR A CA 1
ATOM 653 C C . THR A 1 81 ? -6.839 -1.516 -5.570 1.00 93.94 81 THR A C 1
ATOM 655 O O . THR A 1 81 ? -7.706 -0.652 -5.702 1.00 93.94 81 THR A O 1
ATOM 658 N N . GLN A 1 82 ? -7.056 -2.668 -4.931 1.00 95.69 82 GLN A N 1
ATOM 659 C CA . GLN A 1 82 ? -8.324 -2.975 -4.274 1.00 95.69 82 GLN A CA 1
ATOM 660 C C . GLN A 1 82 ? -8.620 -1.980 -3.149 1.00 95.69 82 GLN A C 1
ATOM 662 O O . GLN A 1 82 ? -9.726 -1.456 -3.099 1.00 95.69 82 GLN A O 1
ATOM 667 N N . LEU A 1 83 ? -7.653 -1.675 -2.276 1.00 95.06 83 LEU A N 1
ATOM 668 C CA . LEU A 1 83 ? -7.850 -0.733 -1.168 1.00 95.06 83 LEU A CA 1
ATOM 669 C C . LEU A 1 83 ? -8.200 0.672 -1.664 1.00 95.06 83 LEU A C 1
ATOM 671 O O . LEU A 1 83 ? -9.070 1.325 -1.098 1.00 95.06 83 LEU A O 1
ATOM 675 N N . ALA A 1 84 ? -7.576 1.131 -2.746 1.00 93.25 84 ALA A N 1
ATOM 676 C CA . ALA A 1 84 ? -7.912 2.421 -3.334 1.00 93.25 84 ALA A CA 1
ATOM 677 C C . ALA A 1 84 ? -9.315 2.444 -3.951 1.00 93.25 84 ALA A C 1
ATOM 679 O O . ALA A 1 84 ? -10.051 3.40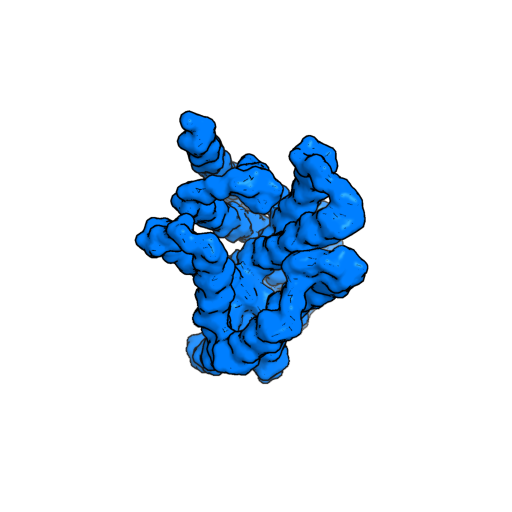5 -3.740 1.00 93.25 84 ALA A O 1
ATOM 680 N N . ALA A 1 85 ? -9.704 1.383 -4.665 1.00 94.38 85 ALA A N 1
ATOM 681 C CA . ALA A 1 85 ? -11.061 1.245 -5.190 1.00 94.38 85 ALA A CA 1
ATOM 682 C C . ALA A 1 85 ? -12.099 1.157 -4.060 1.00 94.38 85 ALA A C 1
ATOM 684 O O . ALA A 1 85 ? -13.148 1.788 -4.141 1.00 94.38 85 ALA A O 1
ATOM 685 N N . LEU A 1 86 ? -11.783 0.431 -2.986 1.00 94.44 86 LEU A N 1
ATOM 686 C CA . LEU A 1 86 ? -12.612 0.300 -1.794 1.00 94.44 86 LEU A CA 1
ATOM 687 C C . LEU A 1 86 ? -12.837 1.643 -1.103 1.00 94.44 86 LEU A C 1
ATOM 689 O O . LEU A 1 86 ? -13.981 1.994 -0.830 1.00 94.44 86 LEU A O 1
ATOM 693 N N . ILE A 1 87 ? -11.769 2.396 -0.823 1.00 91.56 87 ILE A N 1
ATOM 694 C CA . ILE A 1 87 ? -11.880 3.701 -0.161 1.00 91.56 87 ILE A CA 1
ATOM 695 C C . ILE A 1 87 ?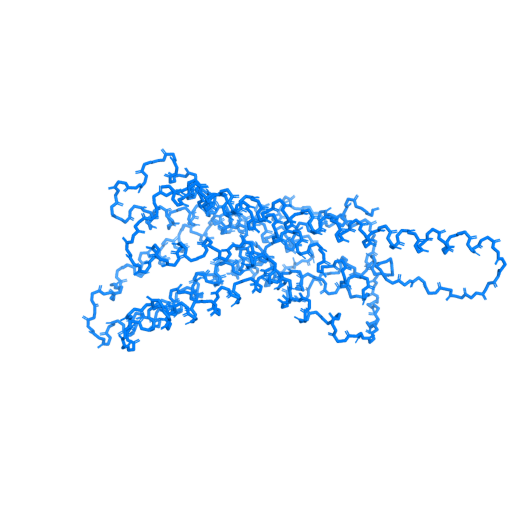 -12.683 4.664 -1.033 1.00 91.56 87 ILE A C 1
ATOM 697 O O . ILE A 1 87 ? -13.598 5.309 -0.528 1.00 91.56 87 ILE A O 1
ATOM 701 N N . LEU A 1 88 ? -12.406 4.713 -2.339 1.00 91.81 88 LEU A N 1
ATOM 702 C CA . LEU A 1 88 ? -13.173 5.538 -3.269 1.00 91.81 88 LEU A CA 1
ATOM 703 C C . LEU A 1 88 ? -14.660 5.157 -3.265 1.00 91.81 88 LEU A C 1
ATOM 705 O O . LEU A 1 88 ? -15.511 6.029 -3.109 1.00 91.81 88 LEU A O 1
ATOM 709 N N . LEU A 1 89 ? -14.972 3.863 -3.383 1.00 91.62 89 LEU A N 1
ATOM 710 C CA . LEU A 1 89 ? -16.342 3.354 -3.390 1.00 91.62 89 LEU A CA 1
ATOM 711 C C . LEU A 1 89 ? -17.074 3.691 -2.087 1.00 91.62 89 LEU A C 1
ATOM 713 O O . LEU A 1 89 ? -18.192 4.192 -2.129 1.00 91.62 89 LEU A O 1
ATOM 717 N N . VAL A 1 90 ? -16.441 3.471 -0.933 1.00 89.50 90 VAL A N 1
ATOM 718 C CA . VAL A 1 90 ? -17.034 3.770 0.378 1.00 89.50 90 VAL A CA 1
ATOM 719 C C . VAL A 1 90 ? -17.249 5.272 0.559 1.00 89.50 90 VAL A C 1
ATOM 721 O O . VAL A 1 90 ? -18.295 5.663 1.069 1.00 89.50 90 VAL A O 1
ATOM 724 N N . ILE A 1 91 ? -16.318 6.123 0.114 1.00 87.75 91 ILE A N 1
ATOM 725 C CA . ILE A 1 91 ? -16.489 7.582 0.163 1.00 87.75 91 ILE A CA 1
ATOM 726 C C . ILE A 1 91 ? -17.658 8.019 -0.731 1.00 87.75 91 ILE A C 1
ATOM 728 O O . ILE A 1 91 ? -18.505 8.788 -0.282 1.00 87.75 91 ILE A O 1
ATOM 732 N N . VAL A 1 92 ? -17.748 7.508 -1.963 1.00 88.06 92 VAL A N 1
ATOM 733 C CA . VAL A 1 92 ? -18.851 7.826 -2.886 1.00 88.06 92 VAL A CA 1
ATOM 734 C C . VAL A 1 92 ? -20.192 7.365 -2.314 1.00 88.06 92 VAL A C 1
ATOM 736 O O . VAL A 1 92 ? -21.138 8.148 -2.271 1.00 88.06 92 VAL A O 1
ATOM 739 N N . LEU A 1 93 ? -20.271 6.134 -1.800 1.00 87.25 93 LEU A N 1
ATOM 740 C CA . LEU A 1 93 ? -21.477 5.624 -1.145 1.00 87.25 93 LEU A CA 1
ATOM 741 C C . LEU A 1 93 ? -21.828 6.418 0.118 1.00 87.25 93 LEU A C 1
ATOM 743 O O . LEU A 1 93 ? -23.006 6.594 0.409 1.00 87.25 93 LEU A O 1
ATOM 747 N N . ALA A 1 94 ? -20.843 6.930 0.856 1.00 82.88 94 ALA A N 1
ATOM 748 C CA . ALA A 1 94 ? -21.093 7.767 2.026 1.00 82.88 94 ALA A CA 1
ATOM 749 C C . ALA A 1 94 ? -21.639 9.153 1.654 1.00 82.88 94 ALA A C 1
ATOM 751 O O . ALA A 1 94 ? -22.479 9.683 2.379 1.00 82.88 94 ALA A O 1
ATOM 752 N N . ILE A 1 95 ? -21.205 9.716 0.519 1.00 81.88 95 ILE A N 1
ATOM 753 C CA . ILE A 1 95 ? -21.721 10.983 -0.020 1.00 81.88 95 ILE A CA 1
ATOM 754 C C . ILE A 1 95 ? -23.146 10.806 -0.568 1.00 81.88 95 ILE A C 1
ATOM 756 O O . ILE A 1 95 ? -24.001 11.647 -0.308 1.00 81.88 95 ILE A O 1
ATOM 760 N N . VAL A 1 96 ? -23.407 9.723 -1.310 1.00 83.69 96 VAL A N 1
ATOM 761 C CA . VAL A 1 96 ? -24.695 9.485 -1.993 1.00 83.69 96 VAL A CA 1
ATOM 762 C C . VAL A 1 96 ? -25.749 8.869 -1.067 1.00 83.69 96 VAL A C 1
ATOM 764 O O . VAL A 1 96 ? -26.910 9.262 -1.089 1.00 83.69 96 VAL A O 1
ATOM 767 N N . GLY A 1 97 ? -25.369 7.866 -0.277 1.00 69.25 97 GLY A N 1
ATOM 768 C CA . GLY A 1 97 ? -26.286 6.893 0.321 1.00 69.25 97 GLY A CA 1
ATOM 769 C C . GLY A 1 97 ? -26.791 7.208 1.727 1.00 69.25 97 GLY A C 1
ATOM 770 O O . GLY A 1 97 ? -27.289 6.301 2.385 1.00 69.25 97 GLY A O 1
ATOM 771 N N . MET A 1 98 ? -26.638 8.438 2.230 1.00 62.22 98 MET A N 1
ATOM 772 C CA . MET A 1 98 ? -27.022 8.815 3.606 1.00 62.22 98 MET A CA 1
ATOM 773 C C . MET A 1 98 ? -26.512 7.809 4.667 1.00 62.22 98 MET A C 1
ATOM 775 O O . MET A 1 98 ? -27.149 7.596 5.700 1.00 62.22 98 MET A O 1
ATOM 779 N N . LEU A 1 99 ? -25.344 7.181 4.441 1.00 63.12 99 LEU A N 1
ATOM 780 C CA . LEU A 1 99 ? -24.766 6.147 5.325 1.00 63.12 99 LEU A CA 1
ATOM 781 C C . LEU A 1 99 ? -24.448 6.657 6.743 1.00 63.12 99 LEU A C 1
ATOM 783 O O . LEU A 1 99 ? -24.066 5.881 7.618 1.00 63.12 99 LEU A O 1
ATOM 787 N N . TYR A 1 100 ? -24.633 7.952 6.983 1.00 60.22 100 TYR A N 1
ATOM 788 C CA . TYR A 1 100 ? -24.487 8.597 8.275 1.00 60.22 100 TYR A CA 1
ATOM 789 C C . TYR A 1 100 ? -25.633 8.307 9.265 1.00 60.22 100 TYR A C 1
ATOM 791 O O . TYR A 1 100 ? -25.495 8.619 10.445 1.00 60.22 100 TYR A O 1
ATOM 799 N N . VAL A 1 101 ? -26.758 7.728 8.819 1.00 55.59 101 VAL A N 1
ATOM 800 C CA . VAL A 1 101 ? -27.970 7.565 9.652 1.00 55.59 101 VAL A CA 1
ATOM 801 C C . VAL A 1 101 ? -27.907 6.334 10.578 1.00 55.59 101 VAL A C 1
ATOM 803 O O . VAL A 1 101 ? -28.503 6.340 11.654 1.00 55.59 101 VAL A O 1
ATOM 806 N N . GLY A 1 102 ? -27.161 5.283 10.217 1.00 59.47 102 GLY A N 1
ATOM 807 C CA . GLY A 1 102 ? -27.101 4.028 10.981 1.00 59.47 102 GLY A CA 1
ATOM 808 C C . GLY A 1 102 ? -25.804 3.844 11.775 1.00 59.47 102 GLY A C 1
ATOM 809 O O . GLY A 1 102 ? -24.722 3.749 11.190 1.00 59.47 102 GLY A O 1
ATOM 810 N N . ARG A 1 103 ? -25.890 3.693 13.108 1.00 57.59 103 ARG A N 1
ATOM 811 C CA . ARG A 1 103 ? -24.745 3.271 13.944 1.00 57.59 103 ARG A CA 1
ATOM 812 C C . ARG A 1 103 ? -24.227 1.911 13.445 1.00 57.59 103 ARG A C 1
ATOM 814 O O . ARG A 1 103 ? -24.937 0.919 13.533 1.00 57.59 103 ARG A O 1
ATOM 821 N N . GLY A 1 104 ? -23.005 1.874 12.907 1.00 69.12 104 GLY A N 1
ATOM 822 C CA . GLY A 1 104 ? -22.366 0.652 12.387 1.00 69.12 104 GLY A CA 1
ATOM 823 C C . GLY A 1 104 ? -22.588 0.354 10.895 1.00 69.12 104 GLY A C 1
ATOM 824 O O . GLY A 1 104 ? -21.980 -0.581 10.367 1.00 69.12 104 GLY A O 1
ATOM 825 N N . ALA A 1 105 ? -23.377 1.167 10.180 1.00 77.50 105 ALA A N 1
ATOM 826 C CA . ALA A 1 105 ? -23.618 0.985 8.744 1.00 77.50 105 ALA A CA 1
ATOM 827 C C . ALA A 1 105 ? -22.330 1.117 7.912 1.00 77.50 105 ALA A C 1
ATOM 829 O O . ALA A 1 105 ? -22.113 0.350 6.975 1.00 77.50 105 ALA A O 1
ATOM 830 N N . ILE A 1 106 ? -21.434 2.032 8.299 1.00 78.81 106 ILE A N 1
ATOM 831 C CA . ILE A 1 106 ? -20.150 2.267 7.617 1.00 78.81 106 ILE A CA 1
ATOM 832 C C . ILE A 1 106 ? -19.242 1.033 7.695 1.00 78.81 106 ILE A C 1
ATOM 834 O O . ILE A 1 106 ? -18.665 0.643 6.686 1.00 78.81 106 ILE A O 1
ATOM 838 N N . ILE A 1 107 ? -19.148 0.387 8.864 1.00 82.44 107 ILE A N 1
ATOM 839 C CA . ILE A 1 107 ? -18.302 -0.804 9.056 1.00 82.44 107 ILE A CA 1
ATOM 840 C C . ILE A 1 107 ? -18.832 -1.964 8.207 1.00 82.44 107 ILE A C 1
ATOM 842 O O . ILE A 1 107 ? -18.073 -2.599 7.479 1.00 82.44 107 ILE A O 1
ATOM 846 N N . THR A 1 108 ? -20.146 -2.195 8.241 1.00 84.06 108 THR A N 1
ATOM 847 C CA . THR A 1 108 ? -20.788 -3.250 7.440 1.00 84.06 108 THR A CA 1
ATOM 848 C C . THR A 1 108 ? -20.606 -2.994 5.943 1.00 84.06 108 THR A C 1
ATOM 850 O O . THR A 1 108 ? -20.203 -3.892 5.205 1.00 84.06 108 THR A O 1
ATOM 853 N N . THR A 1 109 ? -20.814 -1.749 5.500 1.00 86.81 109 THR A N 1
ATOM 854 C CA . THR A 1 109 ? -20.595 -1.337 4.105 1.00 86.81 109 THR A CA 1
ATOM 855 C C . THR A 1 109 ? -19.146 -1.561 3.688 1.00 86.81 109 THR A C 1
ATOM 857 O O . THR A 1 109 ? -18.902 -2.089 2.608 1.00 86.81 109 THR A O 1
ATOM 860 N N . PHE A 1 110 ? -18.182 -1.219 4.547 1.00 89.12 110 PHE A N 1
ATOM 861 C CA . PHE A 1 110 ? -16.760 -1.420 4.279 1.00 89.12 110 PHE A CA 1
ATOM 862 C C . PHE A 1 110 ? -16.419 -2.903 4.082 1.00 89.12 110 PHE A C 1
ATOM 864 O O . PHE A 1 110 ? -15.728 -3.240 3.125 1.00 89.12 110 PHE A O 1
ATOM 871 N N . ILE A 1 111 ? -16.944 -3.796 4.929 1.00 89.75 111 ILE A N 1
ATOM 872 C CA . ILE A 1 111 ? -16.711 -5.249 4.828 1.00 89.75 111 ILE A CA 1
ATOM 873 C C . ILE A 1 111 ? -17.303 -5.814 3.531 1.00 89.75 111 ILE A C 1
ATOM 875 O O . ILE A 1 111 ? -16.625 -6.546 2.809 1.00 89.75 111 ILE A O 1
ATOM 879 N N . VAL A 1 112 ? -18.543 -5.442 3.199 1.00 89.25 112 VAL A N 1
ATOM 880 C CA . VAL A 1 112 ? -19.205 -5.895 1.964 1.00 89.25 112 VAL A CA 1
ATOM 881 C C . VAL A 1 112 ? -18.478 -5.358 0.730 1.00 89.25 112 VAL A C 1
ATOM 883 O O . VAL A 1 112 ? -18.158 -6.120 -0.181 1.00 89.25 112 VAL A O 1
ATOM 886 N N . CYS A 1 113 ? -18.143 -4.066 0.710 1.00 92.19 113 CYS A N 1
ATOM 887 C CA . CYS A 1 113 ? -17.387 -3.465 -0.388 1.00 92.19 113 CYS A CA 1
ATOM 888 C C . CYS A 1 113 ? -15.994 -4.093 -0.525 1.00 92.19 113 CYS A C 1
ATOM 890 O O . CYS A 1 113 ? -15.532 -4.294 -1.648 1.00 92.19 113 CYS A O 1
ATOM 892 N N . TYR A 1 114 ? -15.325 -4.440 0.581 1.00 94.06 114 TYR A N 1
ATOM 893 C CA . TYR A 1 114 ? -14.037 -5.139 0.548 1.00 94.06 114 TYR A CA 1
ATOM 894 C C . TYR A 1 114 ? -14.175 -6.500 -0.145 1.00 94.06 114 TYR A C 1
ATOM 896 O O . TYR A 1 114 ? -13.382 -6.823 -1.033 1.00 94.06 114 TYR A O 1
ATOM 904 N N . ALA A 1 115 ? -15.212 -7.271 0.199 1.00 92.62 115 ALA A N 1
ATOM 905 C CA . ALA A 1 115 ? -15.481 -8.557 -0.436 1.00 92.62 115 ALA A CA 1
ATOM 906 C C . ALA A 1 115 ? -15.737 -8.407 -1.947 1.00 92.62 115 ALA A C 1
ATOM 908 O O . ALA A 1 115 ? -15.096 -9.087 -2.743 1.00 92.62 115 ALA A O 1
ATOM 909 N N . LEU A 1 116 ? -16.577 -7.450 -2.359 1.00 91.25 116 LEU A N 1
ATOM 910 C CA . LEU A 1 116 ? -16.902 -7.215 -3.775 1.00 91.25 116 LEU A CA 1
ATOM 911 C C . LEU A 1 116 ? -15.708 -6.702 -4.596 1.00 91.25 116 LEU A C 1
ATOM 913 O O . LEU A 1 116 ? -15.486 -7.128 -5.728 1.00 91.25 116 LEU A O 1
ATOM 917 N N . THR A 1 117 ? -14.895 -5.815 -4.023 1.00 95.12 117 THR A N 1
ATOM 918 C CA . THR A 1 117 ? -13.704 -5.260 -4.695 1.00 95.12 117 THR A CA 1
ATOM 919 C C . THR A 1 117 ? -12.534 -6.246 -4.770 1.00 95.12 117 THR A C 1
ATOM 921 O O . THR A 1 117 ? -11.551 -5.967 -5.457 1.00 95.12 117 THR A O 1
ATOM 924 N N . SER A 1 118 ? -12.635 -7.424 -4.141 1.00 95.56 118 SER A N 1
ATOM 925 C CA . SER A 1 118 ? -11.597 -8.468 -4.166 1.00 95.56 118 SER A CA 1
ATOM 926 C C . SER A 1 118 ? -11.304 -9.004 -5.575 1.00 95.56 118 SER A C 1
ATOM 928 O O . SER A 1 118 ? -10.201 -9.468 -5.850 1.00 95.56 118 SER A O 1
ATOM 930 N N . PHE A 1 119 ? -12.238 -8.861 -6.519 1.00 96.38 119 PHE A N 1
ATOM 931 C CA . PHE A 1 119 ? -11.974 -9.145 -7.933 1.00 96.38 119 PHE A CA 1
ATOM 932 C C . PHE A 1 119 ? -10.836 -8.276 -8.508 1.00 96.38 119 PHE A C 1
ATOM 934 O O . PHE A 1 119 ? -9.991 -8.766 -9.261 1.00 96.38 119 PHE A O 1
ATOM 941 N N . ILE A 1 120 ? -10.775 -6.995 -8.122 1.00 95.44 120 ILE A N 1
ATOM 942 C CA . ILE A 1 120 ? -9.803 -6.020 -8.643 1.00 95.44 120 ILE A CA 1
ATOM 943 C C . ILE A 1 120 ? -8.377 -6.413 -8.244 1.00 95.44 120 ILE A C 1
ATOM 945 O O . ILE A 1 120 ? -7.473 -6.351 -9.081 1.00 95.44 120 ILE A O 1
ATOM 949 N N . SER A 1 121 ? -8.162 -6.857 -6.999 1.00 95.00 121 SER A N 1
ATOM 950 C CA . SER A 1 121 ? -6.825 -7.272 -6.553 1.00 95.00 121 SER A CA 1
ATOM 951 C C . SER A 1 121 ? -6.330 -8.496 -7.308 1.00 95.00 121 SER A C 1
ATOM 953 O O . SER A 1 121 ? -5.180 -8.495 -7.750 1.00 95.00 121 SER A O 1
ATOM 955 N N . GLY A 1 122 ? -7.191 -9.497 -7.522 1.00 94.69 122 GLY A N 1
ATOM 956 C CA . GLY A 1 122 ? -6.880 -10.665 -8.347 1.00 94.69 122 GLY A CA 1
ATOM 957 C C . GLY A 1 122 ? -6.513 -10.282 -9.782 1.00 94.69 122 GLY A C 1
ATOM 958 O O . GLY A 1 122 ? -5.473 -10.708 -10.283 1.00 94.69 122 GLY A O 1
ATOM 959 N N . TYR A 1 123 ? -7.318 -9.422 -10.413 1.00 94.50 123 TYR A N 1
ATOM 960 C CA . TYR A 1 123 ? -7.103 -8.961 -11.789 1.00 94.50 123 TYR A CA 1
ATOM 961 C C . TYR A 1 123 ? -5.764 -8.239 -11.970 1.00 94.50 123 TYR A C 1
ATOM 963 O O . TYR A 1 123 ? -4.951 -8.635 -12.810 1.00 94.50 123 TYR A O 1
ATOM 971 N N . VAL A 1 124 ? -5.498 -7.217 -11.151 1.00 92.88 124 VAL A N 1
ATOM 972 C CA . VAL A 1 124 ? -4.270 -6.413 -11.253 1.00 92.88 124 VAL A CA 1
ATOM 973 C C . VAL A 1 124 ? -3.036 -7.237 -10.884 1.00 92.88 124 VAL A C 1
ATOM 975 O O . VAL A 1 124 ? -2.022 -7.178 -11.583 1.00 92.88 124 VAL A O 1
ATOM 978 N N . SER A 1 125 ? -3.116 -8.03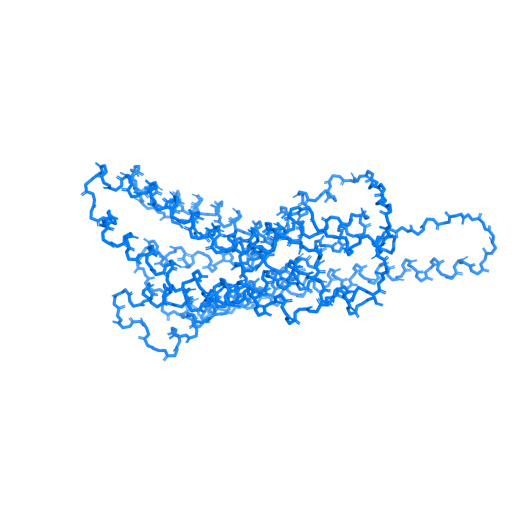0 -9.810 1.00 93.56 125 SER A N 1
ATOM 979 C CA . SER A 1 125 ? -2.004 -8.865 -9.351 1.00 93.56 125 SER A CA 1
ATOM 980 C C . SER A 1 125 ? -1.605 -9.897 -10.403 1.00 93.56 125 SER A C 1
ATOM 982 O O . SER A 1 125 ? -0.437 -9.968 -10.792 1.00 93.56 125 SER A O 1
ATOM 984 N N . ALA A 1 126 ? -2.574 -10.656 -10.921 1.00 92.50 126 ALA A N 1
ATOM 985 C CA . ALA A 1 126 ? -2.319 -11.683 -11.922 1.00 92.50 126 ALA A CA 1
ATOM 986 C C . ALA A 1 126 ? -1.844 -11.093 -13.249 1.00 92.50 126 ALA A C 1
ATOM 988 O O . ALA A 1 126 ? -0.980 -11.686 -13.899 1.00 92.50 126 ALA A O 1
ATOM 989 N N . GLY A 1 127 ? -2.358 -9.923 -13.631 1.00 89.56 127 GLY A N 1
ATOM 990 C CA . GLY A 1 127 ? -1.907 -9.230 -14.828 1.00 89.56 127 GLY A CA 1
ATOM 991 C C . GLY A 1 127 ? -0.449 -8.790 -14.742 1.00 89.56 127 GLY A C 1
ATOM 992 O O . GLY A 1 127 ? 0.347 -9.104 -15.628 1.00 89.56 127 GLY A O 1
ATOM 993 N N . LEU A 1 128 ? -0.055 -8.156 -13.633 1.00 88.50 128 LEU A N 1
ATOM 994 C CA . LEU A 1 128 ? 1.339 -7.770 -13.399 1.00 88.50 128 LEU A CA 1
ATOM 995 C C . LEU A 1 128 ? 2.268 -8.988 -13.273 1.00 88.50 128 LEU A C 1
ATOM 997 O O . LEU A 1 128 ? 3.393 -8.967 -13.776 1.00 88.50 128 LEU A O 1
ATOM 1001 N N . TYR A 1 129 ? 1.809 -10.054 -12.614 1.00 90.62 129 TYR A N 1
ATOM 1002 C CA . TYR A 1 129 ? 2.573 -11.292 -12.456 1.00 90.62 129 TYR A CA 1
ATOM 1003 C C . TYR A 1 129 ? 2.809 -11.989 -13.804 1.00 90.62 129 TYR A C 1
ATOM 1005 O O . TYR A 1 129 ? 3.928 -12.419 -14.088 1.00 90.62 129 TYR A O 1
ATOM 1013 N N . SER A 1 130 ? 1.781 -12.049 -14.655 1.00 88.50 130 SER A N 1
ATOM 1014 C CA . SER A 1 130 ? 1.850 -12.694 -15.972 1.00 88.50 130 SER A CA 1
ATOM 1015 C C . SER A 1 130 ? 2.713 -11.895 -16.951 1.00 88.50 130 SER A C 1
ATOM 1017 O O . SER A 1 130 ? 3.580 -12.474 -17.604 1.00 88.50 130 SER A O 1
ATOM 1019 N N . ARG A 1 131 ? 2.566 -10.559 -16.987 1.00 84.75 131 ARG A N 1
ATOM 1020 C CA . ARG A 1 131 ? 3.381 -9.675 -17.846 1.00 84.75 131 ARG A CA 1
ATOM 1021 C C . ARG A 1 131 ? 4.872 -9.756 -17.524 1.00 84.75 131 ARG A C 1
ATOM 1023 O O . ARG A 1 131 ? 5.690 -9.656 -18.422 1.00 84.75 131 ARG A O 1
ATOM 1030 N N . ASN A 1 132 ? 5.242 -10.011 -16.271 1.00 84.81 132 ASN A N 1
ATOM 1031 C CA . ASN A 1 132 ? 6.642 -10.163 -15.864 1.00 84.81 132 ASN A CA 1
ATOM 1032 C C . ASN A 1 132 ? 7.159 -11.618 -15.932 1.00 84.81 132 ASN A C 1
ATOM 1034 O O . ASN A 1 132 ? 8.188 -11.933 -15.332 1.00 84.81 132 ASN A O 1
ATOM 1038 N N . GLY A 1 133 ? 6.462 -12.520 -16.635 1.00 83.56 133 GLY A N 1
ATOM 1039 C CA . GLY A 1 133 ? 6.915 -13.897 -16.874 1.00 83.56 133 GLY A CA 1
ATOM 1040 C C . GLY A 1 133 ? 6.745 -14.855 -15.686 1.00 83.56 133 GLY A C 1
ATOM 1041 O O . GLY A 1 133 ? 7.434 -15.876 -15.604 1.00 83.56 133 GLY A O 1
ATOM 1042 N N . GLY A 1 134 ? 5.853 -14.546 -14.742 1.00 86.44 134 GLY A N 1
ATOM 1043 C CA . GLY A 1 134 ? 5.585 -15.385 -13.577 1.00 86.44 134 GLY A CA 1
ATOM 1044 C C . GLY A 1 134 ? 4.894 -16.708 -13.935 1.00 86.44 134 GLY A C 1
ATOM 1045 O O . GLY A 1 134 ? 3.806 -16.722 -14.500 1.00 86.44 134 GLY A O 1
ATOM 1046 N N . LYS A 1 135 ? 5.499 -17.843 -13.556 1.00 86.25 135 LYS A N 1
ATOM 1047 C CA . LYS A 1 135 ? 4.966 -19.192 -13.855 1.00 86.25 135 LYS A CA 1
ATOM 1048 C C . LYS A 1 135 ? 3.998 -19.722 -12.787 1.00 86.25 135 LYS A C 1
ATOM 1050 O O . LYS A 1 135 ? 3.007 -20.374 -13.102 1.00 86.25 135 LYS A O 1
ATOM 1055 N N . ASN A 1 136 ? 4.258 -19.419 -11.512 1.00 91.69 136 ASN A N 1
ATOM 1056 C CA . ASN A 1 136 ? 3.540 -19.989 -10.365 1.00 91.69 136 ASN A CA 1
ATOM 1057 C C . ASN A 1 136 ? 2.346 -19.120 -9.937 1.00 91.69 136 ASN A C 1
ATOM 1059 O O . ASN A 1 136 ? 2.301 -18.610 -8.816 1.00 91.69 136 ASN A O 1
ATOM 1063 N N . TRP A 1 137 ? 1.370 -18.959 -10.831 1.00 91.38 137 TRP A N 1
ATOM 1064 C CA . TRP A 1 137 ? 0.221 -18.063 -10.640 1.00 91.38 137 TRP A CA 1
ATOM 1065 C C . TRP A 1 137 ? -0.656 -18.419 -9.425 1.00 91.38 137 TRP A C 1
ATOM 1067 O O . TRP A 1 137 ? -1.183 -17.518 -8.782 1.00 91.38 137 TRP A O 1
ATOM 1077 N N . ILE A 1 138 ? -0.757 -19.702 -9.048 1.00 93.94 138 ILE A N 1
ATOM 1078 C CA . ILE A 1 138 ? -1.515 -20.136 -7.857 1.00 93.94 138 ILE A CA 1
ATOM 1079 C C . ILE A 1 138 ? -0.894 -19.560 -6.580 1.00 93.94 138 ILE A C 1
ATOM 1081 O O . ILE A 1 138 ? -1.606 -19.057 -5.715 1.00 93.94 138 ILE A O 1
ATOM 1085 N N . LYS A 1 139 ? 0.443 -19.578 -6.472 1.00 93.81 139 LYS A N 1
ATOM 1086 C CA . LYS A 1 139 ? 1.150 -19.012 -5.311 1.00 93.81 139 LYS A CA 1
ATOM 1087 C C . LYS A 1 139 ? 0.934 -17.501 -5.216 1.00 93.81 139 LYS A C 1
ATOM 1089 O O . LYS A 1 139 ? 0.752 -16.990 -4.117 1.00 93.81 139 LYS A O 1
ATOM 1094 N N . ALA A 1 140 ? 0.933 -16.803 -6.355 1.00 93.12 140 ALA A N 1
ATOM 1095 C CA . ALA A 1 140 ? 0.628 -15.375 -6.409 1.00 93.12 140 ALA A CA 1
ATOM 1096 C C . ALA A 1 140 ? -0.815 -15.089 -5.977 1.00 93.12 140 ALA A C 1
ATOM 1098 O O . ALA A 1 140 ? -1.026 -14.246 -5.116 1.00 93.12 140 ALA A O 1
ATOM 1099 N N . MET A 1 141 ? -1.784 -15.852 -6.489 1.00 95.69 141 MET A N 1
ATOM 1100 C CA . MET A 1 141 ? -3.199 -15.720 -6.135 1.00 95.69 141 MET A CA 1
ATOM 1101 C C . MET A 1 141 ? -3.444 -15.915 -4.635 1.00 95.69 141 MET A C 1
ATOM 1103 O O . MET A 1 141 ? -4.059 -15.056 -4.004 1.00 95.69 141 MET A O 1
ATOM 1107 N N . ILE A 1 142 ? -2.906 -16.992 -4.045 1.00 96.50 142 ILE A N 1
ATOM 1108 C CA . ILE A 1 142 ? -3.051 -17.264 -2.605 1.00 96.50 142 ILE A CA 1
ATOM 1109 C C . ILE A 1 142 ? -2.453 -16.119 -1.787 1.00 96.50 142 ILE A C 1
ATOM 1111 O O . ILE A 1 142 ? -3.081 -15.661 -0.832 1.00 96.50 142 ILE A O 1
ATOM 1115 N N . LEU A 1 143 ? -1.264 -15.635 -2.160 1.00 96.19 143 LEU A N 1
ATOM 1116 C CA . LEU A 1 143 ? -0.625 -14.517 -1.471 1.00 96.19 143 LEU A CA 1
ATOM 1117 C C . LEU A 1 143 ? -1.471 -13.237 -1.564 1.00 96.19 143 LEU A C 1
ATOM 1119 O O . LEU A 1 143 ? -1.685 -12.583 -0.548 1.00 96.19 143 LEU A O 1
ATOM 1123 N N . THR A 1 144 ? -2.010 -12.909 -2.739 1.00 95.50 144 THR A N 1
ATOM 1124 C CA . THR A 1 144 ? -2.895 -11.749 -2.940 1.00 95.50 144 THR A CA 1
ATOM 1125 C C . THR A 1 144 ? -4.174 -11.849 -2.112 1.00 95.50 144 THR A C 1
ATOM 1127 O O . THR A 1 144 ? -4.577 -10.865 -1.496 1.00 95.50 144 THR A O 1
ATOM 1130 N N . ALA A 1 145 ? -4.787 -13.033 -2.046 1.00 95.69 145 ALA A N 1
ATOM 1131 C CA . ALA A 1 145 ? -6.028 -13.251 -1.306 1.00 95.69 145 ALA A CA 1
ATOM 1132 C C . ALA A 1 145 ? -5.843 -13.249 0.221 1.00 95.69 145 ALA A C 1
ATOM 1134 O O . ALA A 1 145 ? -6.779 -12.914 0.947 1.00 95.69 145 ALA A O 1
ATOM 1135 N N . SER A 1 146 ? -4.670 -13.659 0.720 1.00 94.94 146 SER A N 1
ATOM 1136 C CA . SER A 1 146 ? -4.454 -13.922 2.151 1.00 94.94 146 SER A CA 1
ATOM 1137 C C . SER A 1 146 ? -3.595 -12.887 2.872 1.00 94.94 146 SER A C 1
ATOM 1139 O O . SER A 1 146 ? -3.812 -12.677 4.062 1.00 94.94 146 SER A O 1
ATOM 1141 N N . LEU A 1 147 ? -2.666 -12.202 2.195 1.00 95.50 147 LEU A N 1
ATOM 1142 C CA . LEU A 1 147 ? -1.667 -11.356 2.861 1.00 95.50 147 LEU A CA 1
ATOM 1143 C C . LEU A 1 147 ? -2.306 -10.259 3.723 1.00 95.50 147 LEU A C 1
ATOM 1145 O O . LEU A 1 147 ? -1.986 -10.130 4.900 1.00 95.50 147 LEU A O 1
ATOM 1149 N N . PHE A 1 148 ? -3.231 -9.482 3.158 1.00 94.75 148 PHE A N 1
ATOM 1150 C CA . PHE A 1 148 ? -3.858 -8.376 3.881 1.00 94.75 148 PHE A CA 1
ATOM 1151 C C . PHE A 1 148 ? -4.846 -8.835 4.968 1.00 94.75 148 PHE A C 1
ATOM 1153 O O . PHE A 1 148 ? -4.708 -8.361 6.103 1.00 94.75 148 PHE A O 1
ATOM 1160 N N . PRO A 1 149 ? -5.783 -9.774 4.697 1.00 93.50 149 PRO A N 1
ATOM 1161 C CA . PRO A 1 149 ? -6.660 -10.317 5.733 1.00 93.50 149 PRO A CA 1
ATOM 1162 C C . PRO A 1 149 ? -5.900 -10.979 6.879 1.00 93.50 149 PRO A C 1
ATOM 1164 O O . PRO A 1 149 ? -6.253 -10.770 8.033 1.00 93.50 149 PRO A O 1
ATOM 1167 N N . PHE A 1 150 ? -4.835 -11.730 6.589 1.00 92.81 150 PHE A N 1
ATOM 1168 C CA . PHE A 1 150 ? -4.069 -12.429 7.618 1.00 92.81 150 PHE A CA 1
ATOM 1169 C C . PHE A 1 150 ? -3.275 -11.465 8.506 1.00 92.81 150 PHE A C 1
ATOM 1171 O O . PHE A 1 150 ? -3.249 -11.648 9.720 1.00 92.81 150 PHE A O 1
ATOM 1178 N N . LEU A 1 151 ? -2.695 -10.397 7.943 1.00 94.50 151 LEU A N 1
ATOM 1179 C CA . LEU A 1 151 ? -2.056 -9.341 8.739 1.00 94.50 151 LEU A CA 1
ATOM 1180 C C . LEU A 1 151 ? -3.056 -8.664 9.692 1.00 94.50 151 LEU A C 1
ATOM 1182 O O . LEU A 1 151 ? -2.750 -8.463 10.866 1.00 94.50 151 LEU A O 1
ATOM 1186 N N . HIS A 1 152 ? -4.269 -8.364 9.215 1.00 93.19 152 HIS A N 1
ATOM 1187 C CA . HIS A 1 152 ? -5.326 -7.784 10.053 1.00 93.19 152 HIS A CA 1
ATOM 1188 C C . HIS A 1 152 ? -5.834 -8.776 11.096 1.00 93.19 152 HIS A C 1
ATOM 1190 O O . HIS A 1 152 ? -6.041 -8.407 12.250 1.00 93.19 152 HIS A O 1
ATOM 1196 N N . PHE A 1 153 ? -5.988 -10.041 10.715 1.00 92.06 153 PHE A N 1
ATOM 1197 C CA . PHE A 1 153 ? -6.381 -11.101 11.629 1.00 92.06 153 PHE A CA 1
ATOM 1198 C C . PHE A 1 153 ? -5.342 -11.300 12.733 1.00 92.06 153 PHE A C 1
ATOM 1200 O O . PHE A 1 153 ? -5.724 -11.389 13.891 1.00 92.06 153 PHE A O 1
ATOM 1207 N N . ALA A 1 154 ? -4.043 -11.292 12.420 1.00 93.69 154 ALA A N 1
ATOM 1208 C CA . ALA A 1 154 ? -2.978 -11.451 13.409 1.00 93.69 154 ALA A CA 1
ATOM 1209 C C . ALA A 1 154 ? -2.980 -10.322 14.454 1.00 93.69 154 ALA A C 1
ATOM 1211 O O . ALA A 1 154 ? -2.952 -10.592 15.656 1.00 93.69 154 ALA A O 1
ATOM 1212 N N . ILE A 1 155 ? -3.077 -9.060 14.014 1.00 95.06 155 ILE A N 1
ATOM 1213 C CA . ILE A 1 155 ? -3.159 -7.914 14.935 1.00 95.06 155 ILE A CA 1
ATOM 1214 C C . ILE A 1 155 ? -4.471 -7.975 15.730 1.00 95.06 155 ILE A C 1
ATOM 1216 O O . ILE A 1 155 ? -4.466 -7.814 16.948 1.00 95.06 155 ILE A O 1
ATOM 1220 N N . GLY A 1 156 ? -5.594 -8.253 15.064 1.00 93.00 156 GLY A N 1
ATOM 1221 C CA . GLY A 1 156 ? -6.906 -8.355 15.702 1.00 93.00 156 GLY A CA 1
ATOM 1222 C C . GLY A 1 156 ? -6.969 -9.477 16.737 1.00 93.00 156 GLY A C 1
ATOM 1223 O O . GLY A 1 156 ? -7.515 -9.280 17.815 1.00 93.00 156 GLY A O 1
ATOM 1224 N N . PHE A 1 157 ? -6.353 -10.624 16.457 1.00 92.50 157 PHE A N 1
ATOM 1225 C CA . PHE A 1 157 ? -6.255 -11.758 17.371 1.00 92.50 157 PHE A CA 1
ATOM 1226 C C . PHE A 1 157 ? -5.411 -11.426 18.608 1.00 92.50 157 PHE A C 1
ATOM 1228 O O . PHE A 1 157 ? -5.807 -11.757 19.729 1.00 92.50 157 PHE A O 1
ATOM 1235 N N . ALA A 1 158 ? -4.293 -10.713 18.431 1.00 94.12 158 ALA A N 1
ATOM 1236 C CA . ALA A 1 158 ? -3.485 -10.226 19.547 1.00 94.12 158 ALA A CA 1
ATOM 1237 C C . ALA A 1 158 ? -4.288 -9.263 20.443 1.00 94.12 158 ALA A C 1
ATOM 1239 O O . ALA A 1 158 ? -4.349 -9.456 21.658 1.00 94.12 158 ALA A O 1
ATOM 1240 N N . LEU A 1 159 ? -4.981 -8.284 19.849 1.00 94.75 159 LEU A N 1
ATOM 1241 C CA . LEU A 1 159 ? -5.858 -7.364 20.586 1.00 94.75 159 LEU A CA 1
ATOM 1242 C C . LEU A 1 159 ? -7.023 -8.089 21.267 1.00 94.75 159 LEU A C 1
ATOM 1244 O O . LEU A 1 159 ? -7.382 -7.765 22.397 1.00 94.75 159 LEU A O 1
ATOM 1248 N N . ASN A 1 160 ? -7.594 -9.096 20.607 1.00 93.81 160 ASN A N 1
ATOM 1249 C CA . ASN A 1 160 ? -8.699 -9.873 21.147 1.00 93.81 160 ASN A CA 1
ATOM 1250 C C . ASN A 1 160 ? -8.278 -10.712 22.358 1.00 93.81 160 ASN A C 1
ATOM 1252 O O . ASN A 1 160 ? -9.017 -10.786 23.334 1.00 93.81 160 ASN A O 1
ATOM 1256 N N . THR A 1 161 ? -7.075 -11.289 22.335 1.00 93.12 161 THR A N 1
ATOM 1257 C CA . THR A 1 161 ? -6.501 -11.990 23.495 1.00 93.12 161 THR A CA 1
ATOM 1258 C C . THR A 1 161 ? -6.395 -11.056 24.702 1.00 93.12 161 THR A C 1
ATOM 1260 O O . THR A 1 161 ? -6.795 -11.423 25.805 1.00 93.12 161 THR A O 1
ATOM 1263 N N . ILE A 1 162 ? -5.938 -9.817 24.485 1.00 94.56 162 ILE A N 1
ATOM 1264 C CA . ILE A 1 162 ? -5.889 -8.787 25.533 1.00 94.56 162 ILE A CA 1
ATOM 1265 C C . ILE A 1 162 ? -7.309 -8.442 26.013 1.00 94.56 162 ILE A C 1
ATOM 1267 O O . ILE A 1 162 ? -7.544 -8.331 27.213 1.00 94.56 162 ILE A O 1
ATOM 1271 N N . ALA A 1 163 ? -8.281 -8.311 25.110 1.00 93.88 163 ALA A N 1
ATOM 1272 C CA . ALA A 1 163 ? -9.665 -8.011 25.479 1.00 93.88 163 ALA A CA 1
ATOM 1273 C C . ALA A 1 163 ? -10.319 -9.093 26.336 1.00 93.88 163 ALA A C 1
ATOM 1275 O O . ALA A 1 163 ? -10.997 -8.759 27.308 1.00 93.88 163 ALA A O 1
ATOM 1276 N N . ILE A 1 164 ? -10.079 -10.363 26.008 1.00 93.19 164 ILE A N 1
ATOM 1277 C CA . ILE A 1 164 ? -10.554 -11.504 26.795 1.00 93.19 164 ILE A CA 1
ATOM 1278 C C . ILE A 1 164 ? -9.911 -11.489 28.183 1.00 93.19 164 ILE A C 1
ATOM 1280 O O . ILE A 1 164 ? -10.619 -11.639 29.174 1.00 93.19 164 ILE A O 1
ATOM 1284 N N . PHE A 1 165 ? -8.598 -11.247 28.268 1.00 93.38 165 PHE A N 1
ATOM 1285 C CA . PHE A 1 165 ? -7.883 -11.183 29.547 1.00 93.38 165 PHE A CA 1
ATOM 1286 C C . PHE A 1 165 ? -8.457 -10.117 30.494 1.00 93.38 165 PHE A C 1
ATOM 1288 O O . PHE A 1 165 ? -8.597 -10.360 31.688 1.00 93.38 165 PHE A O 1
ATOM 1295 N N . TYR A 1 166 ? -8.837 -8.954 29.959 1.00 92.31 166 TYR A N 1
ATOM 1296 C CA . TYR A 1 166 ? -9.461 -7.872 30.728 1.00 92.31 166 TYR A CA 1
ATOM 1297 C C . TYR A 1 166 ? -10.986 -8.018 30.901 1.00 92.31 166 TYR A C 1
ATOM 1299 O O . TYR A 1 166 ? -11.608 -7.127 31.477 1.00 92.31 166 TYR A O 1
ATOM 1307 N N . GLY A 1 167 ? -11.611 -9.089 30.392 1.00 89.50 167 GLY A N 1
ATOM 1308 C CA . GLY A 1 167 ? -13.068 -9.277 30.448 1.00 89.50 167 GLY A CA 1
ATOM 1309 C C . GLY A 1 167 ? -13.861 -8.171 29.737 1.00 89.50 167 GLY A C 1
ATOM 1310 O O . GLY A 1 167 ? -14.977 -7.845 30.136 1.00 89.50 167 GLY A O 1
ATOM 1311 N N . SER A 1 168 ? -13.272 -7.543 28.716 1.00 90.75 168 SER A N 1
ATOM 1312 C CA . SER A 1 168 ? -13.845 -6.372 28.052 1.00 90.75 168 SER A CA 1
ATOM 1313 C C . SER A 1 168 ? -14.927 -6.755 27.042 1.00 90.75 168 SER A C 1
ATOM 1315 O O . SER A 1 168 ? -14.763 -7.693 26.265 1.00 90.75 168 SER A O 1
ATOM 1317 N N . LEU A 1 169 ? -15.985 -5.942 26.952 1.00 84.69 169 LEU A N 1
ATOM 1318 C CA . LEU A 1 169 ? -16.998 -6.034 25.889 1.00 84.69 169 LEU A CA 1
ATOM 1319 C C . LEU A 1 169 ? -16.430 -5.751 24.487 1.00 84.69 169 LEU A C 1
ATOM 1321 O O . LEU A 1 169 ? -17.099 -6.000 23.489 1.00 84.69 169 LEU A O 1
ATOM 1325 N N . ALA A 1 170 ? -15.201 -5.231 24.402 1.00 83.56 170 ALA A N 1
ATOM 1326 C CA . ALA A 1 170 ? -14.475 -5.087 23.144 1.00 83.56 170 ALA A CA 1
ATOM 1327 C C . ALA A 1 170 ? -13.970 -6.429 22.579 1.00 83.56 170 ALA A C 1
ATOM 1329 O O . ALA A 1 170 ? -13.488 -6.458 21.447 1.00 83.56 170 ALA A O 1
ATOM 1330 N N . ALA A 1 171 ? -14.045 -7.522 23.351 1.00 89.06 171 ALA A N 1
ATOM 1331 C CA . ALA A 1 171 ? -13.710 -8.850 22.863 1.00 89.06 171 ALA A CA 1
ATOM 1332 C C . ALA A 1 171 ? -14.666 -9.247 21.730 1.00 89.06 171 ALA A C 1
ATOM 1334 O O . ALA A 1 171 ? -15.889 -9.245 21.876 1.00 89.06 171 ALA A O 1
ATOM 1335 N N . ILE A 1 172 ? -14.090 -9.591 20.584 1.00 86.94 172 ILE A N 1
ATOM 1336 C CA . ILE A 1 172 ? -14.820 -10.055 19.415 1.00 86.94 172 ILE A CA 1
ATOM 1337 C C . ILE A 1 172 ? -15.316 -11.473 19.722 1.00 86.94 172 ILE A C 1
ATOM 1339 O O . ILE A 1 172 ? -14.497 -12.370 19.953 1.00 86.94 172 ILE A O 1
ATOM 1343 N N . PRO A 1 173 ? -16.637 -11.714 19.713 1.00 89.94 173 PRO A N 1
ATOM 1344 C CA . PRO A 1 173 ? -17.169 -13.039 19.978 1.00 89.94 173 PRO A CA 1
ATOM 1345 C C . PRO A 1 173 ? -16.760 -14.005 18.863 1.00 89.94 173 PRO A C 1
ATOM 1347 O O . PRO A 1 173 ? -16.669 -13.628 17.690 1.00 89.94 173 PRO A O 1
ATOM 1350 N N . PHE A 1 174 ? -16.566 -15.276 19.222 1.00 87.19 174 PHE A N 1
ATOM 1351 C CA . PHE A 1 174 ? -16.122 -16.319 18.291 1.00 87.19 174 PHE A CA 1
ATOM 1352 C C . PHE A 1 174 ? -16.993 -16.398 17.026 1.00 87.19 174 PHE A C 1
ATOM 1354 O O . PHE A 1 174 ? -16.468 -16.510 15.921 1.00 87.19 174 PHE A O 1
ATOM 1361 N N . GLY A 1 175 ? -18.314 -16.233 17.166 1.00 89.25 175 GLY A N 1
ATOM 1362 C CA . GLY A 1 175 ? -19.243 -16.216 16.032 1.00 89.25 175 GL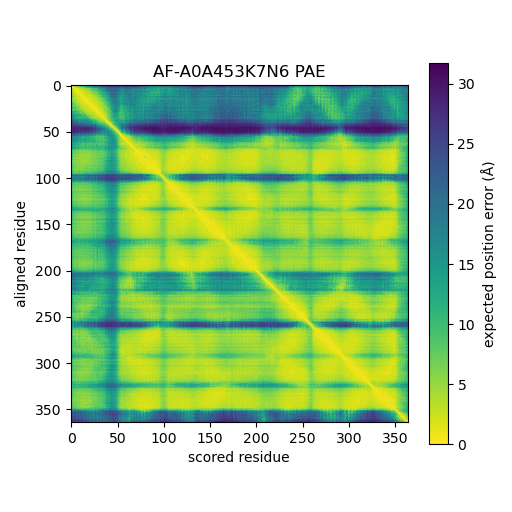Y A CA 1
ATOM 1363 C C . GLY A 1 175 ? -18.892 -15.167 14.970 1.00 89.25 175 GLY A C 1
ATOM 1364 O O . GLY A 1 175 ? -18.902 -15.477 13.782 1.00 89.25 175 GLY A O 1
ATOM 1365 N N . THR A 1 176 ? -18.488 -13.956 15.370 1.00 88.81 176 THR A N 1
ATOM 1366 C CA . THR A 1 176 ? -18.078 -12.906 14.423 1.00 88.81 176 THR A CA 1
ATOM 1367 C C . THR A 1 176 ? -16.798 -13.288 13.683 1.00 88.81 176 THR A C 1
ATOM 1369 O O . THR A 1 176 ? -16.694 -13.034 12.486 1.00 88.81 176 THR A O 1
ATOM 1372 N N . MET A 1 177 ? -15.841 -13.943 14.349 1.00 88.25 177 MET A N 1
ATOM 1373 C CA . MET A 1 177 ? -14.620 -14.427 13.689 1.00 88.25 177 MET A CA 1
ATOM 1374 C C . MET A 1 177 ? -14.935 -15.476 12.619 1.00 88.25 177 MET A C 1
ATOM 1376 O O . MET A 1 177 ? -14.393 -15.408 11.516 1.00 88.25 177 MET A O 1
ATOM 1380 N N . VAL A 1 178 ? -15.855 -16.401 12.918 1.00 90.69 178 VAL A N 1
ATOM 1381 C CA . VAL A 1 178 ? -16.322 -17.408 11.955 1.00 90.69 178 VAL A CA 1
ATOM 1382 C C . VAL A 1 178 ? -17.017 -16.742 10.767 1.00 90.69 178 VAL A C 1
ATOM 1384 O O . VAL A 1 178 ? -16.713 -17.084 9.627 1.00 90.69 178 VAL A O 1
ATOM 1387 N N . VAL A 1 179 ? -17.881 -15.747 10.997 1.00 91.00 179 VAL A N 1
ATOM 1388 C CA . VAL A 1 179 ? -18.538 -14.993 9.912 1.00 91.00 179 VAL A CA 1
ATOM 1389 C C . VAL A 1 179 ? -17.510 -14.303 9.010 1.00 91.00 179 VAL A C 1
ATOM 1391 O O . VAL A 1 179 ? -17.613 -14.413 7.789 1.00 91.00 179 VAL A O 1
ATOM 1394 N N . MET A 1 180 ? -16.487 -13.649 9.574 1.00 89.81 180 MET A N 1
ATOM 1395 C CA . MET A 1 180 ? -15.425 -13.018 8.773 1.00 89.81 180 MET A CA 1
ATOM 1396 C C . MET A 1 180 ? -14.643 -14.042 7.945 1.00 89.81 180 MET A C 1
ATOM 1398 O O . MET A 1 180 ? -14.334 -13.783 6.781 1.00 89.81 180 MET A O 1
ATOM 1402 N N . PHE A 1 181 ? -14.357 -15.214 8.517 1.00 91.06 181 PHE A N 1
ATOM 1403 C CA . PHE A 1 181 ? -13.690 -16.294 7.795 1.00 91.06 181 PHE A CA 1
ATOM 1404 C C . PHE A 1 181 ? -14.552 -16.838 6.650 1.00 91.06 181 PHE A C 1
ATOM 1406 O O . PHE A 1 181 ? -14.046 -17.009 5.545 1.00 91.06 181 PHE A O 1
ATOM 1413 N N . VAL A 1 182 ? -15.851 -17.056 6.875 1.00 93.19 182 VAL A N 1
ATOM 1414 C CA . VAL A 1 182 ? -16.794 -17.522 5.843 1.00 93.19 182 VAL A CA 1
ATOM 1415 C C . VAL A 1 182 ? -16.917 -16.499 4.712 1.00 93.19 182 VAL A C 1
ATOM 1417 O O . VAL A 1 182 ? -16.837 -16.877 3.545 1.00 93.19 182 VAL A O 1
ATOM 1420 N N . LEU A 1 183 ? -17.037 -15.205 5.030 1.00 91.94 183 LEU A N 1
ATOM 1421 C CA . LEU A 1 183 ? -17.050 -14.137 4.023 1.00 91.94 183 LEU A CA 1
ATOM 1422 C C . LEU A 1 183 ? -15.765 -14.140 3.186 1.00 91.94 183 LEU A C 1
ATOM 1424 O O . LEU A 1 183 ? -15.820 -14.046 1.960 1.00 91.94 183 LEU A O 1
ATOM 1428 N N . TRP A 1 184 ? -14.607 -14.295 3.829 1.00 94.06 184 TRP A N 1
ATOM 1429 C CA . TRP A 1 184 ? -13.338 -14.394 3.117 1.00 94.06 184 TRP A CA 1
ATOM 1430 C C . TRP A 1 184 ? -13.259 -15.659 2.247 1.00 94.06 184 TRP A C 1
ATOM 1432 O O . TRP A 1 184 ? -12.907 -15.557 1.074 1.00 94.06 184 TRP A O 1
ATOM 1442 N N . ALA A 1 185 ? -13.621 -16.827 2.779 1.00 93.88 185 ALA A N 1
ATOM 1443 C CA . ALA A 1 185 ? -13.470 -18.118 2.108 1.00 93.88 185 ALA A CA 1
ATOM 1444 C C . ALA A 1 185 ? -14.450 -18.325 0.942 1.00 93.88 185 ALA A C 1
ATOM 1446 O O . ALA A 1 185 ? -14.072 -18.922 -0.063 1.00 93.88 185 ALA A O 1
ATOM 1447 N N . PHE A 1 186 ? -15.690 -17.837 1.057 1.00 95.25 186 PHE A N 1
ATOM 1448 C CA . PHE A 1 186 ? -16.752 -18.087 0.073 1.00 95.25 186 PHE A CA 1
ATOM 1449 C C . PHE A 1 186 ? -17.079 -16.892 -0.823 1.00 95.25 186 PHE A C 1
ATOM 1451 O O . PHE A 1 186 ? -17.707 -17.084 -1.861 1.00 95.25 186 PHE A O 1
ATOM 1458 N N . ILE A 1 187 ? -16.657 -15.675 -0.465 1.00 94.25 187 ILE A N 1
ATOM 1459 C CA . ILE A 1 187 ? -16.879 -14.485 -1.298 1.00 94.25 187 ILE A CA 1
ATOM 1460 C C . ILE A 1 187 ? -15.544 -13.934 -1.781 1.00 94.25 187 ILE A C 1
ATOM 1462 O O . ILE A 1 187 ? -15.248 -14.010 -2.973 1.00 94.25 187 ILE A O 1
ATOM 1466 N N . SER A 1 188 ? -14.702 -13.425 -0.880 1.00 94.25 188 SER A N 1
ATOM 1467 C CA . SER A 1 188 ? -13.478 -12.727 -1.290 1.00 94.25 188 SER A CA 1
ATOM 1468 C C . SER A 1 188 ? -12.515 -13.638 -2.052 1.00 94.25 188 SER A C 1
ATOM 1470 O O . SER A 1 188 ? -12.053 -13.269 -3.126 1.00 94.25 188 SER A O 1
ATOM 1472 N N . PHE A 1 189 ? -12.229 -14.837 -1.540 1.00 95.50 189 PHE A N 1
ATOM 1473 C CA . PHE A 1 189 ? -11.267 -15.763 -2.136 1.00 95.50 189 PHE A CA 1
ATOM 1474 C C . PHE A 1 189 ? -11.695 -16.244 -3.539 1.00 95.50 189 PHE A C 1
ATOM 1476 O O . PHE A 1 189 ? -10.886 -16.120 -4.465 1.00 95.50 189 PHE A O 1
ATOM 1483 N N . PRO A 1 190 ? -12.949 -16.690 -3.773 1.00 96.56 190 PRO A N 1
ATOM 1484 C CA . PRO A 1 190 ? -13.432 -16.988 -5.120 1.00 96.56 190 PRO A CA 1
ATOM 1485 C C . PRO A 1 190 ? -13.397 -15.777 -6.054 1.00 96.56 190 PRO A C 1
ATOM 1487 O O . PRO A 1 190 ? -13.018 -15.921 -7.214 1.00 96.56 190 PRO A O 1
ATOM 1490 N N . LEU A 1 191 ? -13.721 -14.573 -5.569 1.00 96.12 191 LEU A N 1
ATOM 1491 C CA . LEU A 1 191 ? -13.632 -13.356 -6.381 1.00 96.12 191 LEU A CA 1
ATOM 1492 C C . LEU A 1 191 ? -12.183 -13.021 -6.766 1.00 96.12 191 LEU A C 1
ATOM 1494 O O . LEU A 1 191 ? -11.941 -12.657 -7.917 1.00 96.12 191 LEU A O 1
ATOM 1498 N N . VAL A 1 192 ? -11.210 -13.194 -5.859 1.00 96.88 192 VAL A N 1
ATOM 1499 C CA . VAL A 1 192 ? -9.777 -13.055 -6.188 1.00 96.88 192 VAL A CA 1
ATOM 1500 C C . VAL A 1 192 ? -9.368 -14.094 -7.226 1.00 96.88 192 VAL A C 1
ATOM 1502 O O . VAL A 1 192 ? -8.640 -13.757 -8.160 1.00 96.88 192 VAL A O 1
ATOM 1505 N N . LEU A 1 193 ? -9.832 -15.342 -7.108 1.00 96.81 193 LEU A N 1
ATOM 1506 C CA . LEU A 1 193 ? -9.559 -16.392 -8.090 1.00 96.81 193 LEU A CA 1
ATOM 1507 C C . LEU A 1 193 ? -10.118 -16.021 -9.471 1.00 96.81 193 LEU A C 1
ATOM 1509 O O . LEU A 1 193 ? -9.379 -16.073 -10.454 1.00 96.81 193 LEU A O 1
ATOM 1513 N N . LEU A 1 194 ? -11.382 -15.594 -9.546 1.00 96.88 194 LEU A N 1
ATOM 1514 C CA . LEU A 1 194 ? -12.009 -15.128 -10.786 1.00 96.88 194 LEU A CA 1
ATOM 1515 C C . LEU A 1 194 ? -11.232 -13.955 -11.392 1.00 96.88 194 LEU A C 1
ATOM 1517 O O . LEU A 1 194 ? -10.857 -14.006 -12.563 1.00 96.88 194 LEU A O 1
ATOM 1521 N N . GLY A 1 195 ? -10.910 -12.943 -10.582 1.00 95.75 195 GLY A N 1
ATOM 1522 C CA . GLY A 1 195 ? -10.084 -11.811 -11.000 1.00 95.75 195 GLY A CA 1
ATOM 152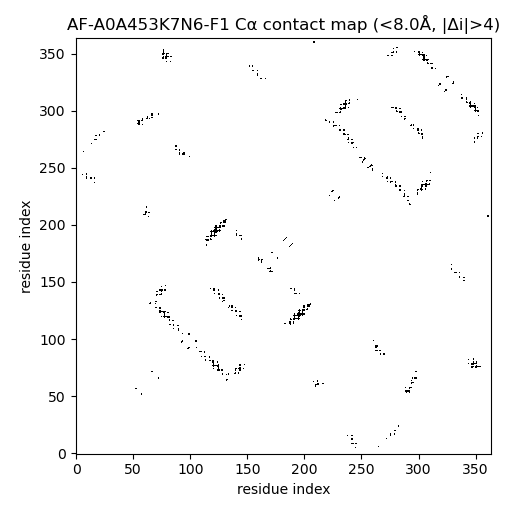3 C C . GLY A 1 195 ? -8.722 -12.258 -11.515 1.00 95.75 195 GLY A C 1
ATOM 1524 O O . GLY A 1 195 ? -8.284 -11.811 -12.569 1.00 95.75 195 GLY A O 1
ATOM 1525 N N . THR A 1 196 ? -8.083 -13.207 -10.830 1.00 95.19 196 THR A N 1
ATOM 1526 C CA . THR A 1 196 ? -6.785 -13.767 -11.223 1.00 95.19 196 THR A CA 1
ATOM 1527 C C . THR A 1 196 ? -6.861 -14.425 -12.595 1.00 95.19 196 THR A C 1
ATOM 1529 O O . THR A 1 196 ? -6.002 -14.158 -13.433 1.00 95.19 196 THR A O 1
ATOM 1532 N N . VAL A 1 197 ? -7.876 -15.264 -12.843 1.00 95.19 197 VAL A N 1
ATOM 1533 C CA . VAL A 1 197 ? -8.075 -15.968 -14.122 1.00 95.19 197 VAL A CA 1
ATOM 1534 C C . VAL A 1 197 ? -8.339 -14.984 -15.263 1.00 95.19 197 VAL A C 1
ATOM 1536 O O . VAL A 1 197 ? -7.753 -15.117 -16.338 1.00 95.19 197 VAL A O 1
ATOM 1539 N N . VAL A 1 198 ? -9.163 -13.964 -15.029 1.00 95.19 198 VAL A N 1
ATOM 1540 C CA . VAL A 1 198 ? -9.421 -12.914 -16.023 1.00 95.19 198 VAL A CA 1
ATOM 1541 C C . VAL A 1 198 ? -8.148 -12.100 -16.286 1.00 95.19 198 VAL A C 1
ATOM 1543 O O . VAL A 1 198 ? -7.755 -11.921 -17.437 1.00 95.19 198 VAL A O 1
ATOM 1546 N N . GLY A 1 199 ? -7.445 -11.680 -15.232 1.00 90.31 199 GLY A N 1
ATOM 1547 C CA . GLY A 1 199 ? -6.232 -10.867 -15.320 1.00 90.31 199 GLY A CA 1
ATOM 1548 C C . GLY A 1 199 ? -5.114 -11.546 -16.104 1.00 90.31 199 GLY A C 1
ATOM 1549 O O . GLY A 1 199 ? -4.530 -10.929 -16.992 1.00 90.31 199 GLY A O 1
ATOM 1550 N N . ARG A 1 200 ? -4.843 -12.834 -15.855 1.00 89.12 200 ARG A N 1
ATOM 1551 C CA . ARG A 1 200 ? -3.816 -13.584 -16.608 1.00 89.12 200 ARG A CA 1
ATOM 1552 C C . ARG A 1 200 ? -4.145 -13.734 -18.095 1.00 89.12 200 ARG A C 1
ATOM 1554 O O . ARG A 1 200 ? -3.230 -13.723 -18.909 1.00 89.12 200 ARG A O 1
ATOM 1561 N N . ASN A 1 201 ? -5.424 -13.891 -18.438 1.00 88.69 201 ASN A N 1
ATOM 1562 C CA . ASN A 1 201 ? -5.845 -14.176 -19.808 1.00 88.69 201 ASN A CA 1
ATOM 1563 C C . ASN A 1 201 ? -5.893 -12.894 -20.645 1.00 88.69 201 ASN A C 1
ATOM 1565 O O . ASN A 1 201 ? -5.557 -12.928 -21.824 1.00 88.69 201 ASN A O 1
ATOM 1569 N N . TRP A 1 202 ? -6.258 -11.762 -20.035 1.00 86.06 202 TRP A N 1
ATOM 1570 C CA . TRP A 1 202 ? -6.360 -10.483 -20.741 1.00 86.06 202 TRP A CA 1
ATOM 1571 C C . TRP A 1 202 ? -5.066 -9.673 -20.790 1.00 86.06 202 TRP A C 1
ATOM 1573 O O . TRP A 1 202 ? -4.931 -8.801 -21.642 1.00 86.06 202 TRP A O 1
ATOM 1583 N N . SER A 1 203 ? -4.108 -9.934 -19.897 1.00 76.25 203 SER A N 1
ATOM 1584 C CA . SER A 1 203 ? -2.922 -9.072 -19.769 1.00 76.25 203 SER A CA 1
ATOM 1585 C C . SER A 1 203 ? -1.884 -9.219 -20.883 1.00 76.25 203 SER A C 1
ATOM 1587 O O . SER A 1 203 ? -0.946 -8.424 -20.926 1.00 76.25 203 SER A O 1
ATOM 1589 N N . GLY A 1 204 ? -2.057 -10.191 -21.785 1.00 68.12 204 GLY A N 1
ATOM 1590 C CA . GLY A 1 204 ? -1.204 -10.379 -22.957 1.00 68.12 204 GLY A CA 1
ATOM 1591 C C . GLY A 1 204 ? 0.267 -10.669 -22.629 1.00 68.12 204 GLY A C 1
ATOM 1592 O O . GLY A 1 204 ? 0.643 -10.945 -21.487 1.00 68.12 204 GLY A O 1
ATOM 1593 N N . ALA A 1 205 ? 1.108 -10.623 -23.664 1.00 68.75 205 ALA A N 1
ATOM 1594 C CA . ALA A 1 205 ? 2.557 -10.720 -23.520 1.00 68.75 205 ALA A CA 1
ATOM 1595 C C . ALA A 1 205 ? 3.162 -9.369 -23.077 1.00 68.75 205 ALA A C 1
ATOM 1597 O O . ALA A 1 205 ? 2.605 -8.315 -23.399 1.00 68.75 205 ALA A O 1
ATOM 1598 N N . PRO A 1 206 ? 4.303 -9.362 -22.361 1.00 68.00 206 PRO A N 1
ATOM 1599 C CA . PRO A 1 206 ? 5.052 -8.130 -22.118 1.00 68.00 206 PRO A CA 1
ATOM 1600 C C . PRO A 1 206 ? 5.412 -7.433 -23.434 1.00 68.00 206 PRO A C 1
ATOM 1602 O O . PRO A 1 206 ? 6.154 -7.979 -24.245 1.00 68.00 206 PRO A O 1
ATOM 1605 N N . ASN A 1 207 ? 4.901 -6.216 -23.625 1.00 67.75 207 ASN A N 1
ATOM 1606 C CA . ASN A 1 207 ? 5.170 -5.390 -24.801 1.00 67.75 207 ASN A CA 1
ATOM 1607 C C . ASN A 1 207 ? 6.315 -4.402 -24.532 1.00 67.75 207 ASN A C 1
ATOM 1609 O O . ASN A 1 207 ? 6.107 -3.196 -24.587 1.00 67.75 207 ASN A O 1
ATOM 1613 N N . ASN A 1 208 ? 7.488 -4.904 -24.134 1.00 71.12 208 ASN A N 1
ATOM 1614 C CA . ASN A 1 208 ? 8.640 -4.065 -23.784 1.00 71.12 208 ASN A CA 1
ATOM 1615 C C . ASN A 1 208 ? 9.186 -3.347 -25.037 1.00 71.12 208 ASN A C 1
ATOM 1617 O O . ASN A 1 208 ? 9.427 -4.030 -26.032 1.00 71.12 208 ASN A O 1
ATOM 1621 N N . PRO A 1 209 ? 9.446 -2.022 -24.997 1.00 69.62 209 PRO A N 1
ATOM 1622 C CA . PRO A 1 209 ? 9.933 -1.263 -26.154 1.00 69.62 209 PRO A CA 1
ATOM 1623 C C . PRO A 1 209 ? 11.345 -1.700 -26.557 1.00 69.62 209 PRO A C 1
ATOM 1625 O O . PRO A 1 209 ? 11.739 -1.595 -27.714 1.00 69.62 209 PRO A O 1
ATOM 1628 N N . CYS A 1 210 ? 12.107 -2.237 -25.600 1.00 70.56 210 CYS A N 1
ATOM 1629 C CA . CYS A 1 210 ? 13.456 -2.726 -25.818 1.00 70.56 210 CYS A CA 1
ATOM 1630 C C . CYS A 1 210 ? 13.610 -4.150 -25.282 1.00 70.56 210 CYS A C 1
ATOM 1632 O O . CYS A 1 210 ? 13.019 -4.542 -24.268 1.00 70.56 210 CYS A O 1
ATOM 1634 N N . ARG A 1 211 ? 14.457 -4.934 -25.955 1.00 75.62 211 ARG A N 1
ATOM 1635 C CA . ARG A 1 211 ? 14.804 -6.285 -25.515 1.00 75.62 211 ARG A CA 1
ATOM 1636 C C . ARG A 1 211 ? 15.631 -6.219 -24.232 1.00 75.62 211 ARG A C 1
ATOM 1638 O O . ARG A 1 211 ? 16.637 -5.518 -24.165 1.00 75.62 211 ARG A O 1
ATOM 1645 N N . VAL A 1 212 ? 15.240 -7.020 -23.242 1.00 79.44 212 VAL A N 1
ATOM 1646 C CA . VAL A 1 212 ? 15.983 -7.137 -21.983 1.00 79.44 212 VAL A CA 1
ATOM 1647 C C . VAL A 1 212 ? 17.345 -7.779 -22.230 1.00 79.44 212 VAL A C 1
ATOM 1649 O O . VAL A 1 212 ? 17.429 -8.840 -22.859 1.00 79.44 212 VAL A O 1
ATOM 1652 N N . LYS A 1 213 ? 18.413 -7.153 -21.722 1.00 77.12 213 LYS A N 1
ATOM 1653 C CA . LYS A 1 213 ? 19.775 -7.697 -21.815 1.00 77.12 213 LYS A CA 1
ATOM 1654 C C . LYS A 1 213 ? 19.895 -8.973 -20.977 1.00 77.12 213 LYS A C 1
ATOM 1656 O O . LYS A 1 213 ? 19.374 -9.064 -19.863 1.00 77.12 213 LYS A O 1
ATOM 1661 N N . THR A 1 214 ? 20.578 -9.983 -21.515 1.00 77.50 214 THR A N 1
ATOM 1662 C CA . THR A 1 214 ? 20.740 -11.292 -20.858 1.00 77.50 214 THR A CA 1
ATOM 1663 C C . THR A 1 214 ? 21.588 -11.178 -19.592 1.00 77.50 214 THR A C 1
ATOM 1665 O O . THR A 1 214 ? 21.175 -11.646 -18.527 1.00 77.50 214 THR A O 1
ATOM 1668 N N . ILE A 1 215 ? 22.730 -10.497 -19.694 1.00 78.94 215 ILE A N 1
ATOM 1669 C CA . ILE A 1 215 ? 23.670 -10.279 -18.593 1.00 78.94 215 ILE A CA 1
ATOM 1670 C C . ILE A 1 215 ? 23.300 -8.976 -17.868 1.00 78.94 215 ILE A C 1
ATOM 1672 O O . ILE A 1 215 ? 23.262 -7.929 -18.514 1.00 78.94 215 ILE A O 1
ATOM 1676 N N . PRO A 1 216 ? 23.017 -9.019 -16.551 1.00 77.94 216 PRO A N 1
ATOM 1677 C CA . PRO A 1 216 ? 22.755 -7.815 -15.775 1.00 77.94 216 PRO A CA 1
ATOM 1678 C C . PRO A 1 216 ? 24.032 -6.983 -15.646 1.00 77.94 216 PRO A C 1
ATOM 1680 O O . PRO A 1 216 ? 25.091 -7.518 -15.311 1.00 77.94 216 PRO A O 1
ATOM 1683 N N . ARG A 1 217 ? 23.932 -5.671 -15.866 1.00 77.94 217 ARG A N 1
ATOM 1684 C CA . ARG A 1 217 ? 25.066 -4.769 -15.641 1.00 77.94 217 ARG A CA 1
ATOM 1685 C C . ARG A 1 217 ? 25.415 -4.669 -14.146 1.00 77.94 217 ARG A C 1
ATOM 1687 O O . ARG A 1 217 ? 24.503 -4.688 -13.306 1.00 77.94 217 ARG A O 1
ATOM 1694 N N . PRO A 1 218 ? 26.710 -4.548 -13.799 1.00 80.12 218 PRO A N 1
ATOM 1695 C CA . PRO A 1 218 ? 27.119 -4.212 -12.444 1.00 80.12 218 PRO A CA 1
ATOM 1696 C C . PRO A 1 218 ? 26.632 -2.803 -12.098 1.00 80.12 218 PRO A C 1
ATOM 1698 O O . PRO A 1 218 ? 26.595 -1.915 -12.944 1.00 80.12 218 PRO A O 1
ATOM 1701 N N . ILE A 1 219 ? 26.220 -2.621 -10.848 1.00 81.38 219 ILE A N 1
ATOM 1702 C CA . ILE A 1 219 ? 25.742 -1.335 -10.347 1.00 81.38 219 ILE A CA 1
ATOM 1703 C C . ILE A 1 219 ? 26.950 -0.552 -9.816 1.00 81.38 219 ILE A C 1
ATOM 1705 O O . ILE A 1 219 ? 27.638 -1.096 -8.950 1.00 81.38 219 ILE A O 1
ATOM 1709 N N . PRO A 1 220 ? 27.190 0.695 -10.265 1.00 80.69 220 PRO A N 1
ATOM 1710 C CA . PRO A 1 220 ? 28.294 1.505 -9.757 1.00 80.69 220 PRO A CA 1
ATOM 1711 C C . PRO A 1 220 ? 28.100 1.872 -8.280 1.00 80.69 220 PRO A C 1
ATOM 1713 O O . PRO A 1 220 ? 26.973 1.890 -7.763 1.00 80.69 220 PRO A O 1
ATOM 1716 N N . GLU A 1 221 ? 29.203 2.190 -7.600 1.00 74.44 221 GLU A N 1
ATOM 1717 C CA . GLU A 1 221 ? 29.173 2.729 -6.241 1.00 74.44 221 GLU A CA 1
ATOM 1718 C C . GLU A 1 221 ? 28.536 4.122 -6.224 1.00 74.44 221 GLU A C 1
ATOM 1720 O O . GLU A 1 221 ? 28.754 4.957 -7.101 1.00 74.44 221 GLU A O 1
ATOM 1725 N N . ARG A 1 222 ? 27.690 4.369 -5.222 1.00 69.88 222 ARG A N 1
ATOM 1726 C CA . ARG A 1 222 ? 26.786 5.523 -5.197 1.00 69.88 222 ARG A CA 1
ATOM 1727 C C . ARG A 1 222 ? 27.078 6.391 -3.996 1.00 69.88 222 ARG A C 1
ATOM 1729 O O . ARG A 1 222 ? 27.389 5.900 -2.914 1.00 69.88 222 ARG A O 1
ATOM 1736 N N . LYS A 1 223 ? 26.821 7.686 -4.149 1.00 81.25 223 LYS A N 1
ATOM 1737 C CA . LYS A 1 223 ? 26.752 8.603 -3.010 1.00 81.25 223 LYS A CA 1
ATOM 1738 C C . LYS A 1 223 ? 25.630 8.169 -2.058 1.00 81.25 223 LYS A C 1
ATOM 1740 O O . LYS A 1 223 ? 24.583 7.694 -2.498 1.00 81.25 223 LYS A O 1
ATOM 1745 N N . TRP A 1 224 ? 25.832 8.381 -0.759 1.00 80.56 224 TRP A N 1
ATOM 1746 C CA . TRP A 1 224 ? 24.942 7.898 0.308 1.00 80.56 224 TRP A CA 1
ATOM 1747 C C . TRP A 1 224 ? 23.464 8.299 0.122 1.00 80.56 224 TRP A C 1
ATOM 1749 O O . TRP A 1 224 ? 22.568 7.502 0.397 1.00 80.56 224 TRP A O 1
ATOM 1759 N N . TYR A 1 225 ? 23.202 9.498 -0.411 1.00 77.94 225 TYR A N 1
ATOM 1760 C CA . TYR A 1 225 ? 21.852 10.028 -0.634 1.00 77.94 225 TYR A CA 1
ATOM 1761 C C . TYR A 1 225 ? 21.125 9.417 -1.847 1.00 77.94 225 TYR A C 1
ATOM 1763 O O . TYR A 1 225 ? 19.910 9.550 -1.957 1.00 77.94 225 TYR A O 1
ATOM 1771 N N . LEU A 1 226 ? 21.838 8.722 -2.743 1.00 79.38 226 LEU A N 1
ATOM 1772 C CA . LEU A 1 226 ? 21.271 8.007 -3.902 1.00 79.38 226 LEU A CA 1
ATOM 1773 C C . LEU A 1 226 ? 21.048 6.515 -3.621 1.00 79.38 226 LEU A C 1
ATOM 1775 O O . LEU A 1 226 ? 20.816 5.719 -4.537 1.00 79.38 226 LEU A O 1
ATOM 1779 N N . THR A 1 227 ? 21.146 6.111 -2.356 1.00 85.31 227 THR A N 1
ATOM 1780 C CA . THR A 1 227 ? 20.843 4.740 -1.955 1.00 85.31 227 THR A CA 1
ATOM 1781 C C . THR A 1 227 ? 19.325 4.502 -1.980 1.00 85.31 227 THR A C 1
ATOM 1783 O O . THR A 1 227 ? 18.553 5.376 -1.573 1.00 85.31 227 THR A O 1
ATOM 1786 N N . PRO A 1 228 ? 18.858 3.319 -2.431 1.00 84.81 228 PRO A N 1
ATOM 1787 C CA . PRO A 1 228 ? 17.430 2.995 -2.493 1.00 84.81 228 PRO A CA 1
ATOM 1788 C C . PRO A 1 228 ? 16.680 3.200 -1.172 1.00 84.81 228 PRO A C 1
ATOM 1790 O O . PRO A 1 228 ? 15.527 3.626 -1.174 1.00 84.81 228 PRO A O 1
ATOM 1793 N N . SER A 1 229 ? 17.328 2.919 -0.040 1.00 86.56 229 SER A N 1
ATOM 1794 C CA . SER A 1 229 ? 16.755 3.091 1.297 1.00 86.56 229 SER A CA 1
ATOM 1795 C C . SER A 1 229 ? 16.506 4.560 1.634 1.00 86.56 229 SER A C 1
ATOM 1797 O O . SER A 1 229 ? 15.414 4.897 2.087 1.00 86.56 229 SER A O 1
ATOM 1799 N N . VAL A 1 230 ? 17.477 5.440 1.372 1.00 87.56 230 VAL A N 1
ATOM 1800 C CA . VAL A 1 230 ? 17.350 6.881 1.640 1.00 87.56 230 VAL A CA 1
ATOM 1801 C C . VAL A 1 230 ? 16.292 7.506 0.734 1.00 87.56 230 VAL A C 1
ATOM 1803 O O . VAL A 1 230 ? 15.419 8.210 1.234 1.00 87.56 230 VAL A O 1
ATOM 1806 N N . ILE A 1 231 ? 16.286 7.176 -0.563 1.00 86.19 231 ILE A N 1
ATOM 1807 C CA . ILE A 1 231 ? 15.250 7.639 -1.505 1.00 86.19 231 ILE A CA 1
ATOM 1808 C C . ILE A 1 231 ? 13.857 7.165 -1.062 1.00 86.19 231 ILE A C 1
ATOM 1810 O O . ILE A 1 231 ? 12.891 7.931 -1.096 1.00 86.19 231 ILE A O 1
ATOM 1814 N N . SER A 1 232 ? 13.748 5.911 -0.609 1.00 88.25 232 SER A N 1
ATOM 1815 C CA . SER A 1 232 ? 12.481 5.360 -0.119 1.00 88.25 232 SER A CA 1
ATOM 1816 C C . SER A 1 232 ? 11.989 6.079 1.138 1.00 88.25 232 SER A C 1
ATOM 1818 O O . SER A 1 232 ? 10.801 6.366 1.256 1.00 88.25 232 SER A O 1
ATOM 1820 N N . LEU A 1 233 ? 12.886 6.401 2.073 1.00 90.69 233 LEU A N 1
ATOM 1821 C CA . LEU A 1 233 ? 12.520 7.100 3.301 1.00 90.69 233 LEU A CA 1
ATOM 1822 C C . LEU A 1 233 ? 12.141 8.559 3.013 1.00 90.69 233 LEU A C 1
ATOM 1824 O O . LEU A 1 233 ? 11.060 8.989 3.394 1.00 90.69 233 LEU A O 1
ATOM 1828 N N . MET A 1 234 ? 12.976 9.295 2.274 1.00 87.00 234 MET A N 1
ATOM 1829 C CA . MET A 1 234 ? 12.740 10.709 1.961 1.00 87.00 234 MET A CA 1
ATOM 1830 C C . MET A 1 234 ? 11.479 10.939 1.122 1.00 87.00 234 MET A C 1
ATOM 1832 O O . MET A 1 234 ? 10.825 11.969 1.286 1.00 87.00 234 MET A O 1
ATOM 1836 N N . GLY A 1 235 ? 11.118 9.988 0.253 1.00 84.81 235 GLY A N 1
ATOM 1837 C CA . GLY A 1 235 ? 9.925 10.094 -0.585 1.00 84.81 235 GLY A CA 1
ATOM 1838 C C . GLY A 1 235 ? 8.649 10.326 0.223 1.00 84.81 235 GLY A C 1
ATOM 1839 O O . GLY A 1 235 ? 7.875 11.228 -0.090 1.00 84.81 235 GLY A O 1
ATOM 1840 N N . GLY A 1 236 ? 8.467 9.599 1.325 1.00 86.06 236 GLY A N 1
ATOM 1841 C CA . GLY A 1 236 ? 7.240 9.648 2.118 1.00 86.06 236 GLY A CA 1
ATOM 1842 C C . GLY A 1 236 ? 7.005 10.954 2.874 1.00 86.06 236 GLY A C 1
ATOM 1843 O O . GLY A 1 236 ? 5.882 11.168 3.339 1.00 86.06 236 GLY A O 1
ATOM 1844 N N . LEU A 1 237 ? 8.015 11.829 2.966 1.00 87.25 237 LEU A N 1
ATOM 1845 C CA . LEU A 1 237 ? 7.936 13.102 3.683 1.00 87.25 237 LEU A CA 1
ATOM 1846 C C . LEU A 1 237 ? 6.995 14.092 2.985 1.00 87.25 237 LEU A C 1
ATOM 1848 O O . LEU A 1 237 ? 6.211 14.764 3.653 1.00 87.25 237 LEU A O 1
ATOM 1852 N N . LEU A 1 238 ? 7.039 14.162 1.650 1.00 82.38 238 LEU A N 1
ATOM 1853 C CA . LEU A 1 238 ? 6.200 15.080 0.872 1.00 82.38 238 LEU A CA 1
ATOM 1854 C C . LEU A 1 238 ? 4.707 14.705 0.930 1.00 82.38 238 LEU A C 1
ATOM 1856 O O . LEU A 1 238 ? 3.908 15.581 1.275 1.00 82.38 238 LEU A O 1
ATOM 1860 N N . PRO A 1 239 ? 4.295 13.440 0.681 1.00 85.88 239 PRO A N 1
ATOM 1861 C CA . PRO A 1 239 ? 2.899 13.059 0.821 1.00 85.88 239 PRO A CA 1
ATOM 1862 C C . PRO A 1 239 ? 2.426 13.187 2.269 1.00 85.88 239 PRO A C 1
ATOM 1864 O O . PRO A 1 239 ? 1.320 13.667 2.482 1.00 85.88 239 PRO A O 1
ATOM 1867 N N . PHE A 1 240 ? 3.262 12.859 3.265 1.00 88.25 240 PHE A N 1
ATOM 1868 C CA . PHE A 1 240 ? 2.920 13.071 4.675 1.00 88.25 240 PHE A CA 1
ATOM 1869 C C . PHE A 1 240 ? 2.675 14.548 4.996 1.00 88.25 240 PHE A C 1
ATOM 1871 O O . PHE A 1 240 ? 1.653 14.873 5.593 1.00 88.25 240 PHE A O 1
ATOM 1878 N N . GLY A 1 241 ? 3.570 15.440 4.559 1.00 83.75 241 GLY A N 1
ATOM 1879 C CA . GLY A 1 241 ? 3.403 16.881 4.728 1.00 83.75 241 GLY A CA 1
ATOM 1880 C C . GLY A 1 241 ? 2.079 17.365 4.143 1.00 83.75 241 GLY A C 1
ATOM 1881 O O . GLY A 1 241 ? 1.354 18.090 4.815 1.00 83.75 241 GLY A O 1
ATOM 1882 N N . SER A 1 242 ? 1.725 16.892 2.942 1.00 78.50 242 SER A N 1
ATOM 1883 C CA . SER A 1 242 ? 0.494 17.292 2.244 1.00 78.50 242 SER A CA 1
ATOM 1884 C C . SER A 1 242 ? -0.812 16.860 2.910 1.00 78.50 242 SER A C 1
ATOM 1886 O O . SER A 1 242 ? -1.841 17.449 2.612 1.00 78.50 242 SER A O 1
ATOM 1888 N N . ILE A 1 243 ? -0.776 15.847 3.783 1.00 82.88 243 ILE A N 1
ATOM 1889 C CA . ILE A 1 243 ? -1.957 15.357 4.513 1.00 82.88 243 ILE A CA 1
ATOM 1890 C C . ILE A 1 243 ? -1.868 15.617 6.021 1.00 82.88 243 ILE A C 1
ATOM 1892 O O . ILE A 1 243 ? -2.679 15.097 6.788 1.00 82.88 243 ILE A O 1
ATOM 1896 N N . PHE A 1 244 ? -0.846 16.342 6.485 1.00 82.75 244 PHE A N 1
ATOM 1897 C CA . PHE A 1 244 ? -0.516 16.444 7.907 1.00 82.75 244 PHE A CA 1
ATOM 1898 C C . PHE A 1 244 ? -1.649 17.071 8.730 1.00 82.75 244 PHE A C 1
ATOM 1900 O O . PHE A 1 244 ? -2.013 16.571 9.799 1.00 82.75 244 PHE A O 1
ATOM 1907 N N . ILE A 1 245 ? -2.228 18.159 8.220 1.00 78.81 245 ILE A N 1
ATOM 1908 C CA . ILE A 1 245 ? -3.308 18.893 8.888 1.00 78.81 245 ILE A CA 1
ATOM 1909 C C . ILE A 1 245 ? -4.587 18.051 8.915 1.00 78.81 245 ILE A C 1
ATOM 1911 O O . ILE A 1 245 ? -5.330 18.032 9.894 1.00 78.81 245 ILE A O 1
ATOM 1915 N N . GLU A 1 246 ? -4.829 17.304 7.853 1.00 78.19 246 GLU A N 1
ATOM 1916 C CA . GLU A 1 246 ? -5.995 16.463 7.649 1.00 78.19 246 GLU A CA 1
ATOM 1917 C C . GLU A 1 246 ? -5.914 15.221 8.521 1.00 78.19 246 GLU A C 1
ATOM 1919 O O . GLU A 1 246 ? -6.908 14.831 9.135 1.00 78.19 246 GLU A O 1
ATOM 1924 N N . MET A 1 247 ? -4.709 14.677 8.687 1.00 81.50 247 MET A N 1
ATOM 1925 C CA . MET A 1 247 ? -4.447 13.576 9.597 1.00 81.50 247 MET A CA 1
ATOM 1926 C C . MET A 1 247 ? -4.828 13.949 11.036 1.00 81.50 247 MET A C 1
ATOM 1928 O O . MET A 1 247 ? -5.456 13.142 11.719 1.00 81.50 247 MET A O 1
ATOM 1932 N N . TYR A 1 248 ? -4.568 15.183 11.489 1.00 82.19 248 TYR A N 1
ATOM 1933 C CA . TYR A 1 248 ? -5.033 15.656 12.803 1.00 82.19 248 TYR A CA 1
ATOM 1934 C C . TYR A 1 248 ? -6.562 15.584 12.947 1.00 82.19 248 TYR A C 1
ATOM 1936 O O . TYR A 1 248 ? -7.074 15.129 13.978 1.00 82.19 248 TYR A O 1
ATOM 1944 N N . PHE A 1 249 ? -7.303 16.015 11.922 1.00 76.75 249 PHE A N 1
ATOM 1945 C CA . PHE A 1 249 ? -8.765 15.941 11.922 1.00 76.75 249 PHE A CA 1
ATOM 1946 C C . PHE A 1 249 ? -9.256 14.494 11.899 1.00 76.75 249 PHE A C 1
ATOM 1948 O O . PHE A 1 249 ? -10.168 14.157 12.656 1.00 76.75 249 PHE A O 1
ATOM 1955 N N . VAL A 1 250 ? -8.615 13.626 11.113 1.00 79.56 250 VAL A N 1
ATOM 1956 C CA . VAL A 1 250 ? -8.904 12.188 11.069 1.00 79.56 250 VAL A CA 1
ATOM 1957 C C . VAL A 1 250 ? -8.684 11.549 12.446 1.00 79.56 250 VAL A C 1
ATOM 1959 O O . VAL A 1 250 ? -9.631 10.991 12.999 1.00 79.56 250 VAL A O 1
ATOM 1962 N N . PHE A 1 251 ? -7.505 11.700 13.066 1.00 81.19 251 PHE A N 1
ATOM 1963 C CA . PHE A 1 251 ? -7.222 11.154 14.408 1.00 81.19 251 PHE A CA 1
ATOM 1964 C C . PHE A 1 251 ? -8.192 11.688 15.466 1.00 81.19 251 PHE A C 1
ATOM 1966 O O . PHE A 1 251 ? -8.699 10.927 16.288 1.00 81.19 251 PHE A O 1
ATOM 1973 N N . THR A 1 252 ? -8.505 12.984 15.428 1.00 78.19 252 THR A N 1
ATOM 1974 C CA . THR A 1 252 ? -9.469 13.579 16.364 1.00 78.19 252 THR A CA 1
ATOM 1975 C C . THR A 1 252 ? -10.860 12.975 16.196 1.00 78.19 252 THR A C 1
ATOM 1977 O O . THR A 1 252 ? -11.563 12.764 17.181 1.00 78.19 252 THR A O 1
ATOM 1980 N N . SER A 1 253 ? -11.250 12.637 14.973 1.00 75.44 253 SER A N 1
ATOM 1981 C CA . SER A 1 253 ? -12.572 12.077 14.695 1.00 75.44 253 SER A CA 1
ATOM 1982 C C . SER A 1 253 ? -12.683 10.612 15.103 1.00 75.44 253 SER A C 1
ATOM 1984 O O . SER A 1 253 ? -13.693 10.219 15.683 1.00 75.44 253 SER A O 1
ATOM 1986 N N . PHE A 1 254 ? -11.628 9.825 14.870 1.00 73.06 254 PHE A N 1
ATOM 1987 C CA . PHE A 1 254 ? -11.567 8.421 15.280 1.00 73.06 254 PHE A CA 1
ATOM 1988 C C . PHE A 1 254 ? -11.474 8.250 16.803 1.00 73.06 254 PHE A C 1
ATOM 1990 O O . PHE A 1 254 ? -12.147 7.381 17.350 1.00 73.06 254 PHE A O 1
ATOM 1997 N N . TRP A 1 255 ? -10.684 9.078 17.499 1.00 76.50 255 TRP A N 1
ATOM 1998 C CA . TRP A 1 255 ? -10.383 8.866 18.923 1.00 76.50 255 TRP A CA 1
ATOM 1999 C C . TRP A 1 255 ? -11.155 9.764 19.898 1.00 76.50 255 TRP A C 1
ATOM 2001 O O . TRP A 1 255 ? -11.374 9.356 21.035 1.00 76.50 255 TRP A O 1
ATOM 2011 N N . ASN A 1 256 ? -11.591 10.965 19.493 1.00 63.56 256 ASN A N 1
ATOM 2012 C CA . ASN A 1 256 ? -12.357 11.885 20.354 1.00 63.56 256 ASN A CA 1
ATOM 2013 C C . ASN A 1 256 ? -13.869 11.909 20.036 1.00 63.56 256 ASN A C 1
ATOM 2015 O O . ASN A 1 256 ? -14.560 12.840 20.449 1.00 63.56 256 ASN A O 1
ATOM 2019 N N . TYR A 1 257 ? -14.393 10.912 19.305 1.00 55.47 257 TYR A N 1
ATOM 2020 C CA . TYR A 1 257 ? -15.825 10.718 18.997 1.00 55.47 257 TYR A CA 1
ATOM 2021 C C . TYR A 1 257 ? -16.551 11.915 18.350 1.00 55.47 257 TYR A C 1
ATOM 2023 O O . TYR A 1 257 ? -17.781 11.942 18.274 1.00 55.47 257 TYR A O 1
ATOM 2031 N N . LYS A 1 258 ? -15.821 12.908 17.832 1.00 48.78 258 LYS A N 1
ATOM 2032 C CA . LYS A 1 258 ? -16.407 13.965 17.003 1.00 48.78 258 LYS A CA 1
ATOM 2033 C C . LYS A 1 258 ? -16.535 13.423 15.589 1.00 48.78 258 LYS A C 1
ATOM 2035 O O . LYS A 1 258 ? -15.562 13.421 14.846 1.00 48.78 258 LYS A O 1
ATOM 2040 N N . VAL A 1 259 ? -17.721 12.932 15.234 1.00 50.62 259 VAL A N 1
ATOM 2041 C CA . VAL A 1 259 ? -17.997 12.421 13.886 1.00 50.62 259 VAL A CA 1
ATOM 2042 C C . VAL A 1 259 ? -17.685 13.526 12.874 1.00 50.62 259 VAL A C 1
ATOM 2044 O O . VAL A 1 259 ? -18.359 14.556 12.838 1.00 50.62 259 VAL A O 1
ATOM 2047 N N . TYR A 1 260 ? -16.635 13.340 12.072 1.00 53.47 260 TYR A N 1
ATOM 2048 C CA . TYR A 1 260 ? -16.335 14.243 10.967 1.00 53.47 260 TYR A CA 1
ATOM 2049 C C . TYR A 1 260 ? -17.362 13.997 9.870 1.00 53.47 260 TYR A C 1
ATOM 2051 O O . TYR A 1 260 ? -17.272 13.032 9.117 1.00 53.47 260 TYR A O 1
ATOM 2059 N N . TYR A 1 261 ? -18.361 14.866 9.784 1.00 54.69 261 TYR A N 1
ATOM 2060 C CA . TYR A 1 261 ? -19.474 14.727 8.843 1.00 54.69 261 TYR A CA 1
ATOM 2061 C C . TYR A 1 261 ? -19.137 15.127 7.400 1.00 54.69 261 TYR A C 1
ATOM 2063 O O . TYR A 1 261 ? -20.036 15.327 6.589 1.00 54.69 261 TYR A O 1
ATOM 2071 N N . VAL A 1 262 ? -17.856 15.256 7.044 1.00 62.91 262 VAL A N 1
ATOM 2072 C CA . VAL A 1 262 ? -17.473 15.782 5.729 1.00 62.91 262 VAL A CA 1
ATOM 2073 C C . VAL A 1 262 ? -16.780 14.724 4.885 1.00 62.91 262 VAL A C 1
ATOM 2075 O O . VAL A 1 262 ? -15.578 14.765 4.636 1.00 62.91 262 VAL A O 1
ATOM 2078 N N . TYR A 1 263 ? -17.581 13.786 4.383 1.00 72.75 263 TYR A N 1
ATOM 2079 C CA . TYR A 1 263 ? -17.139 12.790 3.405 1.00 72.75 263 TYR A CA 1
ATOM 2080 C C . TYR A 1 263 ? -16.569 13.433 2.128 1.00 72.75 263 TYR A C 1
ATOM 2082 O O . TYR A 1 263 ? -15.619 12.910 1.552 1.00 72.75 263 TYR A O 1
ATOM 2090 N N . GLY A 1 264 ? -17.066 14.615 1.735 1.00 71.25 264 GLY A N 1
ATOM 2091 C CA . GLY A 1 264 ? -16.494 15.399 0.632 1.00 71.25 264 GLY A CA 1
ATOM 2092 C C . GLY A 1 264 ? -15.058 15.878 0.892 1.00 71.25 264 GLY A C 1
ATOM 2093 O O . GLY A 1 264 ? -14.240 15.887 -0.023 1.00 71.25 264 GLY A O 1
ATOM 2094 N N . PHE A 1 265 ? -14.709 16.202 2.141 1.00 72.81 265 PHE A N 1
ATOM 2095 C CA . PHE A 1 265 ? -13.330 16.531 2.510 1.00 72.81 265 PHE A CA 1
ATOM 2096 C C . PHE A 1 265 ? -12.432 15.293 2.477 1.00 72.81 265 PHE A C 1
ATOM 2098 O O . PHE A 1 265 ? -11.332 15.355 1.941 1.00 72.81 265 PHE A O 1
ATOM 2105 N N . MET A 1 266 ? -12.922 14.142 2.951 1.00 78.50 266 MET A N 1
ATOM 2106 C CA . MET A 1 266 ? -12.189 12.873 2.845 1.00 78.50 266 MET A CA 1
ATOM 2107 C C . MET A 1 266 ? -11.911 12.483 1.386 1.00 78.50 266 MET A C 1
ATOM 2109 O O . MET A 1 266 ? -10.827 11.983 1.093 1.00 78.50 266 MET A O 1
ATOM 2113 N N . LEU A 1 267 ? -12.848 12.750 0.465 1.00 83.88 267 LEU A N 1
ATOM 2114 C CA . LEU A 1 267 ? -12.633 12.550 -0.972 1.00 83.88 267 LEU A CA 1
ATOM 2115 C C . LEU A 1 267 ? -11.492 13.426 -1.501 1.00 83.88 267 LEU A C 1
ATOM 2117 O O . LEU A 1 267 ? -10.620 12.934 -2.212 1.00 83.88 267 LEU A O 1
ATOM 2121 N N . LEU A 1 268 ? -11.487 14.711 -1.136 1.00 78.19 268 LEU A N 1
ATOM 2122 C CA . LEU A 1 268 ? -10.448 15.658 -1.536 1.00 78.19 268 LEU A CA 1
ATOM 2123 C C . LEU A 1 268 ? -9.070 15.210 -1.028 1.00 78.19 268 LEU A C 1
ATOM 2125 O O . LEU A 1 268 ? -8.142 15.092 -1.824 1.00 78.19 268 LEU A O 1
ATOM 2129 N N . VAL A 1 269 ? -8.954 14.858 0.255 1.00 80.38 269 VAL A N 1
ATOM 2130 C CA . VAL A 1 269 ? -7.699 14.363 0.852 1.00 80.38 269 VAL A CA 1
ATOM 2131 C C . VAL A 1 269 ? -7.226 13.078 0.177 1.00 80.38 269 VAL A C 1
ATOM 2133 O O . VAL A 1 269 ? -6.038 12.918 -0.097 1.00 80.38 269 VAL A O 1
ATOM 2136 N N . PHE A 1 270 ? -8.153 12.174 -0.144 1.00 87.19 270 PHE A N 1
ATOM 2137 C CA . PHE A 1 270 ? -7.839 10.951 -0.869 1.00 87.19 270 PHE A CA 1
ATOM 2138 C C . PHE A 1 270 ? -7.255 11.246 -2.257 1.00 87.19 270 PHE A C 1
ATOM 2140 O O . PHE A 1 270 ? -6.193 10.725 -2.589 1.00 87.19 270 PHE A O 1
ATOM 2147 N N . VAL A 1 271 ? -7.890 12.117 -3.049 1.00 85.06 271 VAL A N 1
ATOM 2148 C CA . VAL A 1 271 ? -7.401 12.497 -4.388 1.00 85.06 271 VAL A CA 1
ATOM 2149 C C . VAL A 1 271 ? -6.019 13.148 -4.316 1.00 85.06 271 VAL A C 1
ATOM 2151 O O . VAL A 1 271 ? -5.133 12.792 -5.092 1.00 85.06 271 VAL A O 1
ATOM 2154 N N . ILE A 1 272 ? -5.813 14.050 -3.358 1.00 80.81 272 ILE A N 1
ATOM 2155 C CA . ILE A 1 272 ? -4.523 14.710 -3.123 1.00 80.81 272 ILE A CA 1
ATOM 2156 C C . ILE A 1 272 ? -3.433 13.686 -2.840 1.00 80.81 272 ILE A C 1
ATOM 2158 O O . ILE A 1 272 ? -2.377 13.715 -3.474 1.00 80.81 272 ILE A O 1
ATOM 2162 N N . LEU A 1 273 ? -3.702 12.759 -1.921 1.00 86.12 273 LEU A N 1
ATOM 2163 C CA . LEU A 1 273 ? -2.751 11.721 -1.561 1.00 86.12 273 LEU A CA 1
ATOM 2164 C C . LEU A 1 273 ? -2.364 10.880 -2.786 1.00 86.12 273 LEU A C 1
ATOM 2166 O O . LEU A 1 273 ? -1.181 10.601 -2.978 1.00 86.12 273 LEU A O 1
ATOM 2170 N N . LEU A 1 274 ? -3.321 10.520 -3.651 1.00 87.00 274 LEU A N 1
ATOM 2171 C CA . LEU A 1 274 ? -3.026 9.785 -4.888 1.00 87.00 274 LEU A CA 1
ATOM 2172 C C . LEU A 1 274 ? -2.123 10.593 -5.833 1.00 87.00 274 LEU A C 1
ATOM 2174 O O . LEU A 1 274 ? -1.162 10.046 -6.365 1.00 87.00 274 LEU A O 1
ATOM 2178 N N . ILE A 1 275 ? -2.398 11.885 -6.032 1.00 82.06 275 ILE A N 1
ATOM 2179 C CA . ILE A 1 275 ? -1.597 12.738 -6.926 1.00 82.06 275 ILE A CA 1
ATOM 2180 C C . ILE A 1 275 ? -0.171 12.883 -6.387 1.00 82.06 275 ILE A C 1
ATOM 2182 O O . ILE A 1 275 ? 0.791 12.600 -7.101 1.00 82.06 275 ILE A O 1
ATOM 2186 N N . VAL A 1 276 ? -0.019 13.268 -5.117 1.00 82.38 276 VAL A N 1
ATOM 2187 C CA . VAL A 1 276 ? 1.300 13.518 -4.520 1.00 82.38 276 VAL A CA 1
ATOM 2188 C C . VAL A 1 276 ? 2.125 12.232 -4.452 1.00 82.38 276 VAL A C 1
ATOM 2190 O O . VAL A 1 276 ? 3.315 12.258 -4.766 1.00 82.38 276 VAL A O 1
ATOM 2193 N N . THR A 1 277 ? 1.513 11.090 -4.115 1.00 87.06 277 THR A N 1
ATOM 2194 C CA . THR A 1 277 ? 2.225 9.800 -4.126 1.00 87.06 277 THR A CA 1
ATOM 2195 C C . THR A 1 277 ? 2.697 9.425 -5.530 1.00 87.06 277 THR A C 1
ATOM 2197 O O . THR A 1 277 ? 3.861 9.057 -5.678 1.00 87.06 277 THR A O 1
ATOM 2200 N N . ILE A 1 278 ? 1.876 9.598 -6.576 1.00 84.81 278 ILE A N 1
ATOM 2201 C CA . ILE A 1 278 ? 2.310 9.387 -7.970 1.00 84.81 278 ILE A CA 1
ATOM 2202 C C . ILE A 1 278 ? 3.510 10.283 -8.297 1.00 84.81 278 ILE A C 1
ATOM 2204 O O . ILE A 1 278 ? 4.547 9.783 -8.732 1.00 84.81 278 ILE A O 1
ATOM 2208 N N . CYS A 1 279 ? 3.415 11.585 -8.031 1.00 79.31 279 CYS A N 1
ATOM 2209 C CA . CYS A 1 279 ? 4.486 12.537 -8.317 1.00 79.31 279 CYS A CA 1
ATOM 2210 C C . CYS A 1 279 ? 5.810 12.156 -7.632 1.00 79.31 279 CYS A C 1
ATOM 2212 O O . CYS A 1 279 ? 6.859 12.127 -8.275 1.00 79.31 279 CYS A O 1
ATOM 2214 N N . VAL A 1 280 ? 5.764 11.801 -6.347 1.00 82.50 280 VAL A N 1
ATOM 2215 C CA . VAL A 1 280 ? 6.950 11.392 -5.582 1.00 82.50 280 VAL A CA 1
ATOM 2216 C C . VAL A 1 280 ? 7.541 10.088 -6.110 1.00 82.50 280 VAL A C 1
ATOM 2218 O O . VAL A 1 280 ? 8.759 9.996 -6.244 1.00 82.50 280 VAL A O 1
ATOM 2221 N N . THR A 1 281 ? 6.714 9.098 -6.463 1.00 85.44 281 THR A N 1
ATOM 2222 C CA . THR A 1 281 ? 7.222 7.838 -7.038 1.00 85.44 281 THR A CA 1
ATOM 2223 C C . THR A 1 281 ? 7.924 8.042 -8.378 1.00 85.44 281 THR A C 1
ATOM 2225 O O . THR A 1 281 ? 8.949 7.401 -8.625 1.00 85.44 281 THR A O 1
ATOM 2228 N N . ILE A 1 282 ? 7.429 8.963 -9.216 1.00 80.50 282 ILE A N 1
ATOM 2229 C CA . ILE A 1 282 ? 8.067 9.333 -10.486 1.00 80.50 282 ILE A CA 1
ATOM 2230 C C . ILE A 1 282 ? 9.436 9.959 -10.223 1.00 80.50 282 ILE A C 1
ATOM 2232 O O . ILE A 1 282 ? 10.440 9.481 -10.747 1.00 80.50 282 ILE A O 1
ATOM 2236 N N . VAL A 1 283 ? 9.494 10.972 -9.356 1.00 79.06 283 VAL A N 1
ATOM 2237 C CA . VAL A 1 283 ? 10.740 11.680 -9.024 1.00 79.06 283 VAL A CA 1
ATOM 2238 C C . VAL A 1 283 ? 11.762 10.751 -8.361 1.00 79.06 283 VAL A C 1
ATOM 2240 O O . VAL A 1 283 ? 12.925 10.721 -8.761 1.00 79.06 283 VAL A O 1
ATOM 2243 N N . GLY A 1 284 ? 11.339 9.954 -7.378 1.00 81.44 284 GLY A N 1
ATOM 2244 C CA . GLY A 1 284 ? 12.213 9.010 -6.681 1.00 81.44 284 GLY A CA 1
ATOM 2245 C C . GLY A 1 284 ? 12.779 7.945 -7.618 1.00 81.44 284 GLY A C 1
ATOM 2246 O O . GLY A 1 284 ? 13.960 7.608 -7.533 1.00 81.44 284 GLY A O 1
ATOM 2247 N N . THR A 1 285 ? 11.969 7.460 -8.563 1.00 83.56 285 THR A N 1
ATOM 2248 C CA . THR A 1 285 ? 12.460 6.504 -9.559 1.00 83.56 285 THR A CA 1
ATOM 2249 C C . THR A 1 285 ? 13.399 7.159 -10.562 1.00 83.56 285 THR A C 1
ATOM 2251 O O . THR A 1 285 ? 14.420 6.571 -10.903 1.00 83.56 285 THR A O 1
ATOM 2254 N N . TYR A 1 286 ? 13.105 8.381 -10.995 1.00 79.38 286 TYR A N 1
ATOM 2255 C CA . TYR A 1 286 ? 13.972 9.127 -11.899 1.00 79.38 286 TYR A CA 1
ATOM 2256 C C . TYR A 1 286 ? 15.381 9.304 -11.319 1.00 79.38 286 TYR A C 1
ATOM 2258 O O . TYR A 1 286 ? 16.365 8.939 -11.960 1.00 79.38 286 TYR A O 1
ATOM 2266 N N . PHE A 1 287 ? 15.490 9.761 -10.066 1.00 80.38 287 PHE A N 1
ATOM 2267 C CA . PHE A 1 287 ? 16.785 9.877 -9.386 1.00 80.38 287 PHE A CA 1
ATOM 2268 C C . PHE A 1 287 ? 17.525 8.540 -9.292 1.00 80.38 287 PHE A C 1
ATOM 2270 O O . PHE A 1 287 ? 18.748 8.493 -9.415 1.00 80.38 287 PHE A O 1
ATOM 2277 N N . LEU A 1 288 ? 16.790 7.447 -9.092 1.00 82.81 288 LEU A N 1
ATOM 2278 C CA . LEU A 1 288 ? 17.364 6.114 -9.005 1.00 82.81 288 LEU A CA 1
ATOM 2279 C C . LEU A 1 288 ? 17.885 5.602 -10.362 1.00 82.81 288 LEU A C 1
ATOM 2281 O O . LEU A 1 288 ? 18.961 4.997 -10.403 1.00 82.81 288 LEU A O 1
ATOM 2285 N N . LEU A 1 289 ? 17.145 5.851 -11.447 1.00 82.12 289 LEU A N 1
ATOM 2286 C CA . LEU A 1 289 ? 17.533 5.499 -12.817 1.00 82.12 289 LEU A CA 1
ATOM 2287 C C . LEU A 1 289 ? 18.722 6.338 -13.297 1.00 82.12 289 LEU A C 1
ATOM 2289 O O . LEU A 1 289 ? 19.637 5.788 -13.902 1.00 82.12 289 LEU A O 1
ATOM 2293 N N . ASN A 1 290 ? 18.761 7.629 -12.956 1.00 78.25 290 ASN A N 1
ATOM 2294 C CA . ASN A 1 290 ? 19.925 8.488 -13.197 1.00 78.25 290 ASN A CA 1
ATOM 2295 C C . ASN A 1 290 ? 21.158 8.046 -12.404 1.00 78.25 290 ASN A C 1
ATOM 2297 O O . ASN A 1 290 ? 22.278 8.248 -12.851 1.00 78.25 290 ASN A O 1
ATOM 2301 N N . ALA A 1 291 ? 20.963 7.404 -11.252 1.00 78.88 291 ALA A N 1
ATOM 2302 C CA . ALA A 1 291 ? 22.026 6.739 -10.503 1.00 78.88 291 ALA A CA 1
ATOM 2303 C C . ALA A 1 291 ? 22.299 5.305 -11.003 1.00 78.88 291 ALA A C 1
ATOM 2305 O O . ALA A 1 291 ? 22.817 4.479 -10.251 1.00 78.88 291 ALA A O 1
ATOM 2306 N N . GLU A 1 292 ? 21.860 4.961 -12.212 1.00 81.56 292 GLU A N 1
ATOM 2307 C CA . GLU A 1 292 ? 22.095 3.680 -12.879 1.00 81.56 292 GLU A CA 1
ATOM 2308 C C . GLU A 1 292 ? 21.603 2.449 -12.080 1.00 81.56 292 GLU A C 1
ATOM 2310 O O . GLU A 1 292 ? 22.168 1.359 -12.159 1.00 81.56 292 GLU A O 1
ATOM 2315 N N . ASN A 1 293 ? 20.556 2.582 -11.242 1.00 82.75 293 ASN A N 1
ATOM 2316 C CA . ASN A 1 293 ? 19.889 1.409 -10.645 1.00 82.75 293 ASN A CA 1
ATOM 2317 C C . ASN A 1 293 ? 18.684 0.989 -11.466 1.00 82.75 293 ASN A C 1
ATOM 2319 O O . ASN A 1 293 ? 17.695 1.714 -11.523 1.00 82.75 293 ASN A O 1
ATOM 2323 N N . TYR A 1 294 ? 18.680 -0.252 -11.935 1.00 79.50 294 TYR A N 1
ATOM 2324 C CA . TYR A 1 294 ? 17.471 -0.862 -12.484 1.00 79.50 294 TYR A CA 1
ATOM 2325 C C . TYR A 1 294 ? 16.531 -1.452 -11.414 1.00 79.50 294 TYR A C 1
ATOM 2327 O O . TYR A 1 294 ? 15.424 -1.855 -11.757 1.00 79.50 294 TYR A O 1
ATOM 2335 N N . HIS A 1 295 ? 16.903 -1.514 -10.125 1.00 84.56 295 HIS A N 1
ATOM 2336 C CA . HIS A 1 295 ? 16.031 -2.045 -9.055 1.00 84.56 295 HIS A CA 1
ATOM 2337 C C . HIS A 1 295 ? 14.996 -1.015 -8.572 1.00 84.56 295 HIS A C 1
ATOM 2339 O O . HIS A 1 295 ? 14.888 -0.692 -7.383 1.00 84.56 295 HIS A O 1
ATOM 2345 N N . TRP A 1 296 ? 14.230 -0.467 -9.507 1.00 85.19 296 TRP A N 1
ATOM 2346 C CA . TRP A 1 296 ? 13.325 0.640 -9.237 1.00 85.19 296 TRP A CA 1
ATOM 2347 C C . TRP A 1 296 ? 11.980 0.224 -8.653 1.00 85.19 296 TRP A C 1
ATOM 2349 O O . TRP A 1 296 ? 11.388 0.994 -7.904 1.00 85.19 296 TRP A O 1
ATOM 2359 N N . GLN A 1 297 ? 11.512 -0.995 -8.918 1.00 88.00 297 GLN A N 1
ATOM 2360 C CA . GLN A 1 297 ? 10.141 -1.400 -8.596 1.00 88.00 297 GLN A CA 1
ATOM 2361 C C . GLN A 1 297 ? 9.859 -1.361 -7.085 1.00 88.00 297 GLN A C 1
ATOM 2363 O O . GLN A 1 297 ? 8.841 -0.817 -6.652 1.00 88.00 297 GLN A O 1
ATOM 2368 N N . TRP A 1 298 ? 10.783 -1.901 -6.280 1.00 89.56 298 TRP A N 1
ATOM 2369 C CA . TRP A 1 298 ? 10.686 -1.885 -4.815 1.00 89.56 298 TRP A CA 1
ATOM 2370 C C . TRP A 1 298 ? 10.951 -0.507 -4.230 1.00 89.56 298 TRP A C 1
ATOM 2372 O O . TRP A 1 298 ? 10.244 -0.094 -3.320 1.00 89.56 298 TRP A O 1
ATOM 2382 N N . THR A 1 299 ? 11.934 0.214 -4.765 1.00 88.94 299 THR A N 1
ATOM 2383 C CA . THR A 1 299 ? 12.256 1.570 -4.308 1.00 88.94 299 THR A CA 1
ATOM 2384 C C . THR A 1 299 ? 11.067 2.504 -4.514 1.00 88.94 299 THR A C 1
ATOM 2386 O O . THR A 1 299 ? 10.686 3.226 -3.603 1.00 88.94 299 THR A O 1
ATOM 2389 N N . SER A 1 300 ? 10.417 2.429 -5.675 1.00 88.75 300 SER A N 1
ATOM 2390 C CA . SER A 1 300 ? 9.202 3.182 -5.984 1.00 88.75 300 SER A CA 1
ATOM 2391 C C . SER A 1 300 ? 8.048 2.807 -5.048 1.00 88.75 300 SER A C 1
ATOM 2393 O O . SER A 1 300 ? 7.409 3.683 -4.467 1.00 88.75 300 SER A O 1
ATOM 2395 N N . PHE A 1 301 ? 7.843 1.507 -4.800 1.00 91.38 301 PHE A N 1
ATOM 2396 C CA . PHE A 1 301 ? 6.838 1.037 -3.844 1.00 91.38 301 PHE A CA 1
ATOM 2397 C C . PHE A 1 301 ? 7.090 1.587 -2.429 1.00 91.38 301 PHE A C 1
ATOM 2399 O O . PHE A 1 301 ? 6.192 2.170 -1.820 1.00 91.38 301 PHE A O 1
ATOM 2406 N N . PHE A 1 302 ? 8.312 1.443 -1.908 1.00 91.75 302 PHE A N 1
ATOM 2407 C CA . PHE A 1 302 ? 8.666 1.895 -0.562 1.00 91.75 302 PHE A CA 1
ATOM 2408 C C . PHE A 1 302 ? 8.724 3.419 -0.431 1.00 91.75 302 PHE A C 1
ATOM 2410 O O . PHE A 1 302 ? 8.431 3.930 0.646 1.00 91.75 302 PHE A O 1
ATOM 2417 N N . SER A 1 303 ? 9.030 4.143 -1.510 1.00 89.88 303 SER A N 1
ATOM 2418 C CA . SER A 1 303 ? 9.043 5.609 -1.546 1.00 89.88 303 SER A CA 1
ATOM 2419 C C . SER A 1 303 ? 7.679 6.222 -1.239 1.00 89.88 303 SER A C 1
ATOM 2421 O O . SER A 1 303 ? 7.603 7.192 -0.491 1.00 89.88 303 SER A O 1
ATOM 2423 N N . ALA A 1 304 ? 6.593 5.630 -1.742 1.00 90.00 304 ALA A N 1
ATOM 2424 C CA . ALA A 1 304 ? 5.240 6.047 -1.373 1.00 90.00 304 ALA A CA 1
ATOM 2425 C C . ALA A 1 304 ? 4.735 5.365 -0.092 1.00 90.00 304 ALA A C 1
ATOM 2427 O O . ALA A 1 304 ? 4.025 5.985 0.699 1.00 90.00 304 ALA A O 1
ATOM 2428 N N . ALA A 1 305 ? 5.091 4.097 0.147 1.00 93.19 305 ALA A N 1
ATOM 2429 C CA . ALA A 1 305 ? 4.653 3.383 1.348 1.00 93.19 305 ALA A CA 1
ATOM 2430 C C . ALA A 1 305 ? 5.227 3.987 2.644 1.00 93.19 305 ALA A C 1
ATOM 2432 O O . ALA A 1 305 ? 4.584 3.905 3.692 1.00 93.19 305 ALA A O 1
ATOM 2433 N N . SER A 1 306 ? 6.395 4.636 2.589 1.00 94.38 306 SER A N 1
ATOM 2434 C CA . SER A 1 306 ? 7.014 5.304 3.740 1.00 94.38 306 SER A CA 1
ATOM 2435 C C . SER A 1 306 ? 6.177 6.460 4.297 1.00 94.38 306 SER A C 1
ATOM 2437 O O . SER A 1 306 ? 6.326 6.792 5.470 1.00 94.38 306 SER A O 1
ATOM 2439 N N . THR A 1 307 ? 5.207 7.004 3.552 1.00 93.25 307 THR A N 1
ATOM 2440 C CA . THR A 1 307 ? 4.205 7.934 4.105 1.00 93.25 307 THR A CA 1
ATOM 2441 C C . THR A 1 307 ? 3.483 7.342 5.315 1.00 93.25 307 THR A C 1
ATOM 2443 O O . THR A 1 307 ? 3.265 8.042 6.303 1.00 93.25 307 THR A O 1
ATOM 2446 N N . ALA A 1 308 ? 3.176 6.042 5.299 1.00 94.81 308 ALA A N 1
ATOM 2447 C CA . ALA A 1 308 ? 2.543 5.379 6.434 1.00 94.81 308 ALA A CA 1
ATOM 2448 C C . ALA A 1 308 ? 3.448 5.304 7.671 1.00 94.81 308 ALA A C 1
ATOM 2450 O O . ALA A 1 308 ? 2.946 5.365 8.792 1.00 94.81 308 ALA A O 1
ATOM 2451 N N . LEU A 1 309 ? 4.772 5.231 7.489 1.00 94.94 309 LEU A N 1
ATOM 2452 C CA . LEU A 1 309 ? 5.725 5.293 8.598 1.00 94.94 309 LEU A CA 1
ATOM 2453 C C . LEU A 1 309 ? 5.656 6.658 9.290 1.00 94.94 309 LEU A C 1
ATOM 2455 O O . LEU A 1 309 ? 5.573 6.719 10.514 1.00 94.94 309 LEU A O 1
ATOM 2459 N N . TYR A 1 310 ? 5.628 7.747 8.519 1.00 94.44 310 TYR A N 1
ATOM 2460 C CA . TYR A 1 310 ? 5.495 9.096 9.072 1.00 94.44 310 TYR A CA 1
ATOM 2461 C C . TYR A 1 310 ? 4.157 9.306 9.786 1.00 94.44 310 TYR A C 1
ATOM 2463 O O . TYR A 1 310 ? 4.125 9.886 10.870 1.00 94.44 310 TYR A O 1
ATOM 2471 N N . VAL A 1 311 ? 3.063 8.769 9.238 1.00 94.38 311 VAL A N 1
ATOM 2472 C CA . VAL A 1 311 ? 1.755 8.782 9.910 1.00 94.38 311 VAL A CA 1
ATOM 2473 C C . VAL A 1 311 ? 1.786 7.980 11.216 1.00 94.38 311 VAL A C 1
ATOM 2475 O O . VAL A 1 311 ? 1.236 8.427 12.224 1.00 94.38 311 VAL A O 1
ATOM 2478 N N . TYR A 1 312 ? 2.473 6.836 11.245 1.00 94.94 312 TYR A N 1
ATOM 2479 C CA . TYR A 1 312 ? 2.638 6.056 12.469 1.00 94.94 312 TYR A CA 1
ATOM 2480 C C . TYR A 1 312 ? 3.470 6.806 13.521 1.00 94.94 312 TYR A C 1
ATOM 2482 O O . TYR A 1 312 ? 3.075 6.866 14.684 1.00 94.94 312 TYR A O 1
ATOM 2490 N N . LEU A 1 313 ? 4.566 7.464 13.129 1.00 94.50 313 LEU A N 1
ATOM 2491 C CA . LEU A 1 313 ? 5.351 8.320 14.031 1.00 94.50 313 LEU A CA 1
ATOM 2492 C C . LEU A 1 313 ? 4.523 9.493 14.573 1.00 94.50 313 LEU A C 1
ATOM 2494 O O . LEU A 1 313 ? 4.559 9.784 15.769 1.00 94.50 313 LEU A O 1
ATOM 2498 N N . TYR A 1 314 ? 3.717 10.125 13.718 1.00 92.62 314 TYR A N 1
ATOM 2499 C CA . TYR A 1 314 ? 2.775 11.158 14.140 1.00 92.62 314 TYR A CA 1
ATOM 2500 C C . TYR A 1 314 ? 1.761 10.630 15.160 1.00 92.62 314 TYR A C 1
ATOM 2502 O O . TYR A 1 314 ? 1.425 11.331 16.114 1.00 92.62 314 TYR A O 1
ATOM 2510 N N . SER A 1 315 ? 1.311 9.383 15.014 1.00 92.62 315 SER A N 1
ATOM 2511 C CA . SER A 1 315 ? 0.383 8.774 15.966 1.00 92.62 315 SER A CA 1
ATOM 2512 C C . SER A 1 315 ? 0.970 8.617 17.371 1.00 92.62 315 SER A C 1
ATOM 2514 O O . SER A 1 315 ? 0.229 8.762 18.343 1.00 92.62 315 SER A O 1
ATOM 2516 N N . ILE A 1 316 ? 2.284 8.387 17.494 1.00 93.06 316 ILE A N 1
ATOM 2517 C CA . ILE A 1 316 ? 2.989 8.333 18.784 1.00 93.06 316 ILE A CA 1
ATOM 2518 C C . ILE A 1 316 ? 2.966 9.720 19.432 1.00 93.06 316 ILE A C 1
ATOM 2520 O O . ILE A 1 316 ? 2.588 9.861 20.594 1.00 93.06 316 ILE A O 1
ATOM 2524 N N . TYR A 1 317 ? 3.298 10.764 18.665 1.00 92.44 317 TYR A N 1
ATOM 2525 C CA . TYR A 1 317 ? 3.193 12.147 19.135 1.00 92.44 317 TYR A CA 1
ATOM 2526 C C . TYR A 1 317 ? 1.760 12.493 19.573 1.00 92.44 317 TYR A C 1
ATOM 2528 O O . TYR A 1 317 ? 1.549 13.036 20.660 1.00 92.44 317 TYR A O 1
ATOM 2536 N N . TYR A 1 318 ? 0.763 12.141 18.755 1.00 90.56 318 TYR A N 1
ATOM 2537 C CA . TYR A 1 318 ? -0.646 12.402 19.045 1.00 90.56 318 TYR A CA 1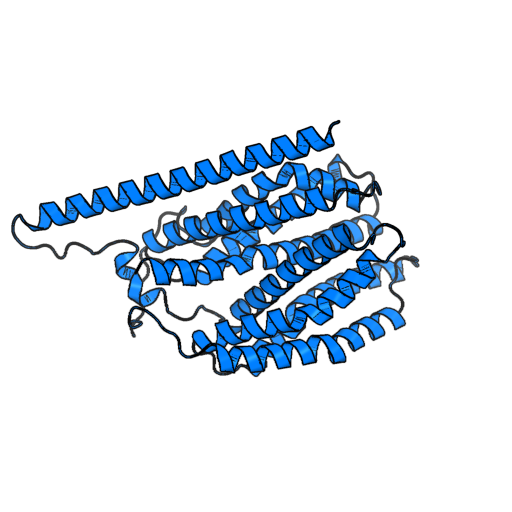
ATOM 2538 C C . TYR A 1 318 ? -1.106 11.689 20.322 1.00 90.56 318 TYR A C 1
ATOM 2540 O O . TYR A 1 318 ? -1.800 12.293 21.143 1.00 90.56 318 TYR A O 1
ATOM 2548 N N . TYR A 1 319 ? -0.672 10.443 20.526 1.00 90.75 319 TYR A N 1
ATOM 2549 C CA . TYR A 1 319 ? -0.966 9.667 21.727 1.00 90.75 319 TYR A CA 1
ATOM 2550 C C . TYR A 1 319 ? -0.528 10.415 22.991 1.00 90.75 319 TYR A C 1
ATOM 2552 O O . TYR A 1 319 ? -1.352 10.679 23.863 1.00 90.75 319 TYR A O 1
ATOM 2560 N N . HIS A 1 320 ? 0.731 10.852 23.054 1.00 89.81 320 HIS A N 1
ATOM 2561 C CA . HIS A 1 320 ? 1.271 11.497 24.253 1.00 89.81 320 HIS A CA 1
ATOM 2562 C C . HIS A 1 320 ? 0.757 12.923 24.490 1.00 89.81 320 HIS A C 1
ATOM 2564 O O . HIS A 1 320 ? 0.597 13.327 25.638 1.00 89.81 320 HIS A O 1
ATOM 2570 N N . VAL A 1 321 ? 0.520 13.702 23.430 1.00 88.88 321 VAL A N 1
ATOM 2571 C CA . VAL A 1 321 ? 0.216 15.141 23.562 1.00 88.88 321 VAL A CA 1
ATOM 2572 C C . VAL A 1 321 ? -1.283 15.436 23.561 1.00 88.88 321 VAL A C 1
ATOM 2574 O O . VAL A 1 321 ? -1.719 16.426 24.151 1.00 88.88 321 VAL A O 1
ATOM 2577 N N . LYS A 1 322 ? -2.087 14.629 22.861 1.00 85.25 322 LYS A N 1
ATOM 2578 C CA . LYS A 1 322 ? -3.508 14.929 22.616 1.00 85.25 322 LYS A CA 1
ATOM 2579 C C . LYS A 1 322 ? -4.460 13.940 23.263 1.00 85.25 322 LYS A C 1
ATOM 2581 O O . LYS A 1 322 ? -5.578 14.339 23.594 1.00 85.25 322 LYS A O 1
ATOM 2586 N N . THR A 1 323 ? -4.065 12.682 23.440 1.00 85.31 323 THR A N 1
ATOM 2587 C CA . THR A 1 323 ? -4.945 11.697 24.075 1.00 85.31 323 THR A CA 1
ATOM 2588 C C . THR A 1 323 ? -4.772 11.706 25.592 1.00 85.31 323 THR A C 1
ATOM 2590 O O . THR A 1 323 ? -3.676 11.890 26.108 1.00 85.31 323 THR A O 1
ATOM 2593 N N . LYS A 1 324 ? -5.877 11.513 26.317 1.00 83.31 324 LYS A N 1
ATOM 2594 C CA . LYS A 1 324 ? -5.881 11.292 27.776 1.00 83.31 324 LYS A CA 1
ATOM 2595 C C . LYS A 1 324 ? -5.952 9.797 28.123 1.00 83.31 324 LYS A C 1
ATOM 2597 O O . LYS A 1 324 ? -6.347 9.445 29.230 1.00 83.31 324 LYS A O 1
ATOM 2602 N N . MET A 1 325 ? -5.666 8.931 27.149 1.00 84.38 325 MET A N 1
ATOM 2603 C CA . MET A 1 325 ? -5.768 7.481 27.295 1.00 84.38 325 MET A CA 1
ATOM 2604 C C . MET A 1 325 ? -4.632 6.971 28.178 1.00 84.38 325 MET A C 1
ATOM 2606 O O . MET A 1 325 ? -3.488 7.407 28.046 1.00 84.38 325 MET A O 1
ATOM 2610 N N . SER A 1 326 ? -4.949 6.061 29.092 1.00 85.19 326 SER A N 1
ATOM 2611 C CA . SER A 1 326 ? -3.979 5.480 30.016 1.00 85.19 326 SER A CA 1
ATOM 2612 C C . SER A 1 326 ? -4.265 3.999 30.253 1.00 85.19 326 SER A C 1
ATOM 2614 O O . SER A 1 326 ? -5.381 3.506 30.076 1.00 85.19 326 SER A O 1
ATOM 2616 N N . GLY A 1 327 ? -3.221 3.271 30.643 1.00 90.06 327 GLY A N 1
ATOM 2617 C CA . GLY A 1 327 ? -3.292 1.835 30.890 1.00 90.06 327 GLY A CA 1
ATOM 2618 C C . GLY A 1 327 ? -3.040 0.976 29.649 1.00 90.06 327 GLY A C 1
ATOM 2619 O O . GLY A 1 327 ? -3.305 1.358 28.511 1.00 90.06 327 GLY A O 1
ATOM 2620 N N . PHE A 1 328 ? -2.522 -0.229 29.892 1.00 91.75 328 PHE A N 1
ATOM 2621 C CA . PHE A 1 328 ? -2.050 -1.150 28.854 1.00 91.75 328 PHE A CA 1
ATOM 2622 C C . PHE A 1 328 ? -3.125 -1.522 27.822 1.00 91.75 328 PHE A C 1
ATOM 2624 O O . PHE A 1 328 ? -2.835 -1.588 26.627 1.00 91.75 328 PHE A O 1
ATOM 2631 N N . PHE A 1 329 ? -4.369 -1.717 28.271 1.00 91.56 329 PHE A N 1
ATOM 2632 C CA . PHE A 1 329 ? -5.496 -2.049 27.401 1.00 91.56 329 PHE A CA 1
ATOM 2633 C C . PHE A 1 329 ? -5.742 -0.960 26.341 1.00 91.56 329 PHE A C 1
ATOM 2635 O O . PHE A 1 329 ? -5.741 -1.250 25.146 1.00 91.56 329 PHE A O 1
ATOM 2642 N N . GLN A 1 330 ? -5.880 0.304 26.758 1.00 90.12 330 GLN A N 1
ATOM 2643 C CA . GLN A 1 330 ? -6.142 1.417 25.839 1.00 90.12 330 GLN A CA 1
ATOM 2644 C C . GLN A 1 330 ? -4.951 1.681 24.909 1.00 90.12 330 GLN A C 1
ATOM 2646 O O . GLN A 1 330 ? -5.150 1.849 23.706 1.00 90.12 330 GLN A O 1
ATOM 2651 N N . THR A 1 331 ? -3.721 1.635 25.438 1.00 92.62 331 THR A N 1
ATOM 2652 C CA . THR A 1 331 ? -2.488 1.772 24.645 1.00 92.62 331 THR A CA 1
ATOM 2653 C C . THR A 1 331 ? -2.421 0.726 23.532 1.00 92.62 331 THR A C 1
ATOM 2655 O O . THR A 1 331 ? -2.163 1.059 22.376 1.00 92.62 331 THR A O 1
ATOM 2658 N N . SER A 1 332 ? -2.686 -0.542 23.865 1.00 93.94 332 SER A N 1
ATOM 2659 C CA . SER A 1 332 ? -2.600 -1.652 22.911 1.00 93.94 332 SER A CA 1
ATOM 2660 C C . SER A 1 332 ? -3.619 -1.499 21.784 1.00 93.94 332 SER A C 1
ATOM 2662 O O . SER A 1 332 ? -3.260 -1.621 20.616 1.00 93.94 332 SER A O 1
ATOM 2664 N N . PHE A 1 333 ? -4.868 -1.158 22.113 1.00 92.50 333 PHE A N 1
ATOM 2665 C CA . PHE A 1 333 ? -5.916 -0.914 21.117 1.00 92.50 333 PHE A CA 1
ATOM 2666 C C . PHE A 1 333 ? -5.611 0.297 20.228 1.00 92.50 333 PHE A C 1
ATOM 2668 O O . PHE A 1 333 ? -5.804 0.223 19.013 1.00 92.50 333 PHE A O 1
ATOM 2675 N N . TYR A 1 334 ? -5.082 1.382 20.805 1.00 93.06 334 TYR A N 1
ATOM 2676 C CA . TYR A 1 334 ? -4.683 2.568 20.051 1.00 93.06 334 TYR A CA 1
ATOM 2677 C C . TYR A 1 334 ? -3.628 2.246 18.992 1.00 93.06 334 TYR A C 1
ATOM 2679 O O . TYR A 1 334 ? -3.831 2.495 17.799 1.00 93.06 334 TYR A O 1
ATOM 2687 N N . PHE A 1 335 ? -2.512 1.648 19.414 1.00 94.75 335 PHE A N 1
ATOM 2688 C CA . PHE A 1 335 ? -1.419 1.324 18.502 1.00 94.75 335 PHE A CA 1
ATOM 2689 C C . PHE A 1 335 ? -1.775 0.181 17.554 1.00 94.75 335 PHE A C 1
ATOM 2691 O O . PHE A 1 335 ? -1.393 0.237 16.390 1.00 94.75 335 PHE A O 1
ATOM 2698 N N . GLY A 1 336 ? -2.556 -0.807 17.992 1.00 94.88 336 GLY A N 1
ATOM 2699 C CA . GLY A 1 336 ? -2.996 -1.912 17.143 1.00 94.88 336 GLY A CA 1
ATOM 2700 C C . GLY A 1 336 ? -3.896 -1.457 15.991 1.00 94.88 336 GLY A C 1
ATOM 2701 O O . GLY A 1 336 ? -3.624 -1.788 14.836 1.00 94.88 336 GLY A O 1
ATOM 2702 N N . TYR A 1 337 ? -4.916 -0.634 16.259 1.00 92.25 337 TYR A N 1
ATOM 2703 C CA . TYR A 1 337 ? -5.759 -0.075 15.193 1.00 92.25 337 TYR A CA 1
ATOM 2704 C C . TYR A 1 337 ? -5.007 0.921 14.314 1.00 92.25 337 TYR A C 1
ATOM 2706 O O . TYR A 1 337 ? -5.181 0.921 13.095 1.00 92.25 337 TYR A O 1
ATOM 2714 N N . THR A 1 338 ? -4.121 1.728 14.900 1.00 93.88 338 THR A N 1
ATOM 2715 C CA . THR A 1 338 ? -3.293 2.646 14.111 1.00 93.88 338 THR A CA 1
ATOM 2716 C C . THR A 1 338 ? -2.309 1.893 13.214 1.00 93.88 338 THR A C 1
ATOM 2718 O O . THR A 1 338 ? -2.087 2.302 12.076 1.00 93.88 338 THR A O 1
ATOM 2721 N N . LEU A 1 339 ? -1.769 0.760 13.672 1.00 95.56 339 LEU A N 1
ATOM 2722 C CA . LEU A 1 339 ? -0.920 -0.116 12.869 1.00 95.56 339 LEU A CA 1
ATOM 2723 C C . LEU A 1 339 ? -1.700 -0.722 11.697 1.00 95.56 339 LEU A C 1
ATOM 2725 O O . LEU A 1 339 ? -1.216 -0.661 10.570 1.00 95.56 339 LEU A O 1
ATOM 2729 N N . MET A 1 340 ? -2.916 -1.236 11.924 1.00 94.69 340 MET A N 1
ATOM 2730 C CA . MET A 1 340 ? -3.795 -1.709 10.841 1.00 94.69 340 MET A CA 1
ATOM 2731 C C . MET A 1 340 ? -4.045 -0.611 9.798 1.00 94.69 340 MET A C 1
ATOM 2733 O O . MET A 1 340 ? -3.876 -0.835 8.597 1.00 94.69 340 MET A O 1
ATOM 2737 N N . PHE A 1 341 ? -4.376 0.600 10.257 1.00 93.00 341 PHE A N 1
ATOM 2738 C CA . PHE A 1 341 ? -4.577 1.757 9.388 1.00 93.00 341 PHE A CA 1
ATOM 2739 C C . PHE A 1 341 ? -3.321 2.089 8.568 1.00 93.00 341 PHE A C 1
ATOM 2741 O O . PHE A 1 341 ? -3.404 2.245 7.350 1.00 93.00 341 PHE A O 1
ATOM 2748 N N . CYS A 1 342 ? -2.148 2.141 9.205 1.00 95.00 342 CYS A N 1
ATOM 2749 C CA . CYS A 1 342 ? -0.888 2.448 8.530 1.00 95.00 342 CYS A CA 1
ATOM 2750 C C . CYS A 1 342 ? -0.474 1.345 7.544 1.00 95.00 342 CYS A C 1
ATOM 2752 O O . CYS A 1 342 ? 0.027 1.658 6.467 1.00 95.00 342 CYS A O 1
ATOM 2754 N N . LEU A 1 343 ? -0.728 0.067 7.846 1.00 95.31 343 LEU A N 1
ATOM 2755 C CA . LEU A 1 343 ? -0.501 -1.030 6.898 1.00 95.31 343 LEU A CA 1
ATOM 2756 C C . LEU A 1 343 ? -1.365 -0.867 5.641 1.00 95.31 343 LEU A C 1
ATOM 2758 O O . LEU A 1 343 ? -0.853 -0.979 4.526 1.00 95.31 343 LEU A O 1
ATOM 2762 N N . GLY A 1 344 ? -2.653 -0.549 5.806 1.00 94.44 344 GLY A N 1
ATOM 2763 C CA . GLY A 1 344 ? -3.546 -0.247 4.686 1.00 94.44 344 GLY A CA 1
ATOM 2764 C C . GLY A 1 344 ? -3.081 0.957 3.872 1.00 94.44 344 GLY A C 1
ATOM 2765 O O . GLY A 1 344 ? -2.976 0.865 2.649 1.00 94.44 344 GLY A O 1
ATOM 2766 N N . LEU A 1 345 ? -2.736 2.056 4.548 1.00 93.19 345 LEU A N 1
ATOM 2767 C CA . LEU A 1 345 ? -2.244 3.277 3.913 1.00 93.19 345 LEU A CA 1
ATOM 2768 C C . LEU A 1 345 ? -0.942 3.034 3.137 1.00 93.19 345 LEU A C 1
ATOM 2770 O O . LEU A 1 345 ? -0.821 3.463 1.996 1.00 93.19 345 LEU A O 1
ATOM 2774 N N . GLY A 1 346 ? 0.014 2.306 3.718 1.00 94.31 346 GLY A N 1
ATOM 2775 C CA . GLY A 1 346 ? 1.307 2.029 3.093 1.00 94.31 346 GLY A CA 1
ATOM 2776 C C . GLY A 1 346 ? 1.171 1.196 1.820 1.00 94.31 346 GLY A C 1
ATOM 2777 O O . GLY A 1 346 ? 1.758 1.537 0.793 1.00 94.31 346 GLY A O 1
ATOM 2778 N N . ILE A 1 347 ? 0.345 0.144 1.854 1.00 94.75 347 ILE A N 1
ATOM 2779 C CA . ILE A 1 347 ? 0.080 -0.703 0.679 1.00 94.75 347 ILE A CA 1
ATOM 2780 C C . ILE A 1 347 ? -0.683 0.083 -0.398 1.00 94.75 347 ILE A C 1
ATOM 2782 O O . ILE A 1 347 ? -0.378 -0.035 -1.587 1.00 94.75 347 ILE A O 1
ATOM 2786 N N . LEU A 1 348 ? -1.643 0.919 0.007 1.00 93.31 348 LEU A N 1
ATOM 2787 C CA . LEU A 1 348 ? -2.392 1.786 -0.898 1.00 93.31 348 LEU A CA 1
ATOM 2788 C C . LEU A 1 348 ? -1.486 2.793 -1.608 1.00 93.31 348 LEU A C 1
ATOM 2790 O O . LEU A 1 348 ? -1.554 2.901 -2.830 1.00 93.31 348 LEU A O 1
ATOM 2794 N N . CYS A 1 349 ? -0.624 3.493 -0.871 1.00 91.19 349 CYS A N 1
ATOM 2795 C CA . CYS A 1 349 ? 0.315 4.456 -1.443 1.00 91.19 349 CYS A CA 1
ATOM 2796 C C . CYS A 1 349 ? 1.343 3.758 -2.349 1.00 91.19 349 CYS A C 1
ATOM 2798 O O . CYS A 1 349 ? 1.606 4.215 -3.461 1.00 91.19 349 CYS A O 1
ATOM 2800 N N . GLY A 1 350 ? 1.876 2.606 -1.926 1.00 86.19 350 GLY A N 1
ATOM 2801 C CA . GLY A 1 350 ? 2.890 1.857 -2.676 1.00 86.19 350 GLY A CA 1
ATOM 2802 C C . GLY A 1 350 ? 2.420 1.321 -4.036 1.00 86.19 350 GLY A C 1
ATOM 2803 O O . GLY A 1 350 ? 3.238 1.135 -4.940 1.00 86.19 350 GLY A O 1
ATOM 2804 N N . LYS A 1 351 ? 1.106 1.125 -4.242 1.00 83.69 351 LYS A N 1
ATOM 2805 C CA . LYS A 1 351 ? 0.545 0.604 -5.509 1.00 83.69 351 LYS A CA 1
ATOM 2806 C C . LYS A 1 351 ? 0.921 1.446 -6.735 1.00 83.69 351 LYS A C 1
ATOM 2808 O O . LYS A 1 351 ? 0.948 0.933 -7.853 1.00 83.69 351 LYS A O 1
ATOM 2813 N N . HIS A 1 352 ? 1.173 2.742 -6.535 1.00 69.75 352 HIS A N 1
ATOM 2814 C CA . HIS A 1 352 ? 1.430 3.706 -7.605 1.00 69.75 352 HIS A CA 1
ATOM 2815 C C . HIS A 1 352 ? 2.774 3.498 -8.311 1.00 69.75 352 HIS A C 1
ATOM 2817 O O . HIS A 1 352 ? 2.974 4.061 -9.383 1.00 69.75 352 HIS A O 1
ATOM 2823 N N . SER A 1 353 ? 3.610 2.579 -7.812 1.00 59.66 353 SER A N 1
ATOM 2824 C CA . SER A 1 353 ? 4.772 2.038 -8.531 1.00 59.66 353 SER A CA 1
ATOM 2825 C C . SER A 1 353 ? 4.421 1.546 -9.955 1.00 59.66 353 SER A C 1
ATOM 2827 O O . SER A 1 353 ? 5.234 1.660 -10.869 1.00 59.66 353 SER A O 1
ATOM 2829 N N . LEU A 1 354 ? 3.176 1.102 -10.199 1.00 54.75 354 LEU A N 1
ATOM 2830 C CA . LEU A 1 354 ? 2.705 0.664 -11.523 1.00 54.75 354 LEU A CA 1
ATOM 2831 C C . LEU A 1 354 ? 2.511 1.809 -12.540 1.00 54.75 354 LEU A C 1
ATOM 2833 O O . LEU A 1 354 ? 2.676 1.591 -13.739 1.00 54.75 354 LEU A O 1
ATOM 2837 N N . ALA A 1 355 ? 2.168 3.024 -12.090 1.00 48.94 355 ALA A N 1
ATOM 2838 C CA . ALA A 1 355 ? 1.928 4.171 -12.981 1.00 48.94 355 ALA A CA 1
ATOM 2839 C C . ALA A 1 355 ? 3.198 4.565 -13.755 1.00 48.94 355 ALA A C 1
ATOM 2841 O O . ALA A 1 355 ? 3.130 5.041 -14.887 1.00 48.94 355 ALA A O 1
ATOM 2842 N N . LEU A 1 356 ? 4.362 4.264 -13.179 1.00 50.97 356 LEU A N 1
ATOM 2843 C CA . LEU A 1 356 ? 5.652 4.456 -13.815 1.00 50.97 356 LEU A CA 1
ATOM 2844 C C . LEU A 1 356 ? 5.890 3.502 -14.994 1.00 50.97 356 LEU A C 1
ATOM 2846 O O . LEU A 1 356 ? 6.551 3.879 -15.951 1.00 50.97 356 LEU A O 1
ATOM 2850 N N . MET A 1 357 ? 5.323 2.292 -14.972 1.00 51.38 357 MET A N 1
ATOM 2851 C CA . MET A 1 357 ? 5.452 1.348 -16.087 1.00 51.38 357 MET A CA 1
ATOM 2852 C C . MET A 1 357 ? 4.795 1.915 -17.354 1.00 51.38 357 MET A C 1
ATOM 2854 O O . MET A 1 357 ? 5.325 1.749 -18.444 1.00 51.38 357 MET A O 1
ATOM 2858 N N . ILE A 1 358 ? 3.687 2.648 -17.201 1.00 44.34 358 ILE A N 1
ATOM 2859 C CA . ILE A 1 358 ? 3.000 3.350 -18.297 1.00 44.34 358 ILE A CA 1
ATOM 2860 C C . ILE A 1 358 ? 3.799 4.589 -18.729 1.00 44.34 358 ILE A C 1
ATOM 2862 O O . ILE A 1 358 ? 3.982 4.806 -19.921 1.00 44.34 358 ILE A O 1
ATOM 2866 N N . ALA A 1 359 ? 4.330 5.369 -17.779 1.00 41.12 359 ALA A N 1
ATOM 2867 C CA . ALA A 1 359 ? 5.134 6.555 -18.089 1.00 41.12 359 ALA A CA 1
ATOM 2868 C C . ALA A 1 359 ? 6.461 6.218 -18.801 1.00 41.12 359 ALA A C 1
ATOM 2870 O O . ALA A 1 359 ? 6.850 6.927 -19.722 1.00 41.12 359 ALA A O 1
ATOM 2871 N N . ILE A 1 360 ? 7.125 5.120 -18.421 1.00 47.53 360 ILE A N 1
ATOM 2872 C CA . ILE A 1 360 ? 8.339 4.612 -19.084 1.00 47.53 360 ILE A CA 1
ATOM 2873 C C . ILE A 1 360 ? 8.011 4.068 -20.483 1.00 47.53 360 ILE A C 1
ATOM 2875 O O . ILE A 1 360 ? 8.820 4.219 -21.388 1.00 47.53 360 ILE A O 1
ATOM 2879 N N . HIS A 1 361 ? 6.825 3.483 -20.684 1.00 42.19 361 HIS A N 1
ATOM 2880 C CA . HIS A 1 361 ? 6.366 3.028 -22.002 1.00 42.19 361 HIS A CA 1
ATOM 2881 C C . HIS A 1 361 ? 5.997 4.157 -22.975 1.00 42.19 361 HIS A C 1
ATOM 2883 O O . HIS A 1 361 ? 5.986 3.907 -24.172 1.00 42.19 361 HIS A O 1
ATOM 2889 N N . CYS A 1 362 ? 5.645 5.351 -22.486 1.00 33.31 362 CYS A N 1
ATOM 2890 C CA . CYS A 1 362 ? 5.253 6.480 -23.340 1.00 33.31 362 CYS A CA 1
ATOM 2891 C C . CYS A 1 362 ? 6.406 7.437 -23.692 1.00 33.31 362 CYS A C 1
ATOM 2893 O O . CYS A 1 362 ? 6.207 8.295 -24.545 1.00 33.31 362 CYS A O 1
ATOM 2895 N N . ASN A 1 363 ? 7.562 7.342 -23.023 1.00 33.94 363 ASN A N 1
ATOM 2896 C CA . ASN A 1 363 ? 8.701 8.265 -23.192 1.00 33.94 363 ASN A CA 1
ATOM 2897 C C . ASN A 1 363 ? 9.989 7.588 -23.708 1.00 33.94 363 ASN A C 1
ATOM 2899 O O . ASN A 1 363 ? 11.036 8.233 -23.759 1.00 33.94 363 ASN A O 1
ATOM 2903 N N . VAL A 1 364 ? 9.913 6.304 -24.068 1.00 35.34 364 VAL A N 1
ATOM 2904 C CA . VAL A 1 364 ? 10.900 5.564 -24.873 1.00 35.34 364 VAL A CA 1
ATOM 2905 C C . VAL A 1 364 ? 10.171 5.089 -26.114 1.00 35.34 364 VAL A C 1
ATOM 2907 O O . VAL A 1 364 ? 10.732 5.257 -27.215 1.00 35.34 364 VAL A O 1
#

InterPro domains:
  IPR004240 Nonaspanin (TM9SF) [PF02990] (1-328)
  IPR004240 Nonaspanin (TM9SF) [PTHR10766] (1-353)

Secondary structure (DSSP, 8-state):
-HHHHHHHHHHHHHHHHHHHHHHHHHHHHHHHHHHHHHHHHHTTS---------SHHHHTTTTTSPPTTHHHHHHHHHHHHHHHHHHHHHHHHHHHS-TTSSTTHHHHHHHHHHHHHHHHHHHHHHHHHHHTT---HHHHHHHHHHHHHHHHHHHHHHHHHHHHHTT-TTSPPHHHHHHHHHHIIIIIHHHHHHHHHHHHHHS-S---SSPPPSSPPPPPP--GGGSHHHHHHHHTHHHHHHTHHHHHHHHHHHHS------HHHHHHHHHHHHHHHHHHHHHHHHHHHHTT---HHHHHHHHHHHHHHHHHHHHHHHHHHH----SHHHHHHHHHHHHHHHHHHHHHHHGGGGHHHHHHHH--

Nearest PDB structures (foldseek):
  8dl8-assembly1_A  TM=2.071E-01  e=1.213E+00  Homo sapiens
  7s5y-assembly1_E  TM=1.967E-01  e=5.108E+00  Homo sapiens
  4k7k-assembly2_B  TM=1.869E-01  e=8.712E+00  Escherichia coli K-12

pLDDT: mean 81.08, std 14.22, range [33.31, 96.88]

Sequence (364 aa):
QIHWFSIFNSFMMVIFLTGLVSMILMRTLRNDYAKYARDDDDLESLERDVNEESGWKLVHGDVFRPPRSLTLLSALVGIGTQLAALILLVIVLAIVGMLYVGRGAIITTFIVCYALTSFISGYVSAGLYSRNGGKNWIKAMILTASLFPFLHFAIGFALNTIAIFYGSLAAIPFGTMVVMFVLWAFISFPLVLLGTVVGRNWSGAPNNPCRVKTIPRPIPERKWYLTPSVISLMGGLLPFGSIFIEMYFVFTSFWNYKVYYVYGFMLLVFVILLIVTICVTIVGTYFLLNAENYHWQWTSFFSAASTALYVYLYSIYYYHVKTKMSGFFQTSFYFGYTLMFCLGLGILCGKHSLALMIAIHCNV

Organism: Aegilops tauschii subsp. strangulata (NCBI:txid200361)